Protein AF-F4PXT7-F1 (afdb_monomer)

Mean predicted aligned error: 14.9 Å

Solvent-accessible surface area (backbone atoms only — not comparable to full-atom values): 13952 Å² total; per-residue (Å²): 135,83,83,73,78,79,80,78,70,81,63,66,86,83,60,89,57,91,72,72,77,63,91,90,64,80,90,47,73,65,58,55,48,54,54,56,59,67,45,47,57,58,54,51,50,53,52,41,51,53,47,24,71,72,66,66,38,66,67,43,47,53,51,52,50,51,51,52,50,50,50,47,46,43,67,66,44,50,20,69,70,65,57,35,78,54,64,89,88,54,74,64,88,56,55,47,42,72,53,64,69,58,52,49,44,53,52,51,50,51,48,52,52,46,50,72,71,70,54,84,71,63,89,85,66,52,71,66,61,54,53,51,52,53,51,51,50,48,46,62,59,46,52,55,55,62,68,73,50,73,81,76,81,80,65,74,67,74,64,70,64,81,59,82,50,77,98,74,79,54,86,62,83,58,77,68,81,69,78,51,73,45,97,85,74,48,77,56,86,70,83,82,81,77,65,79,70,62,59,62,64,65,58,59,72,62,65,71,69,64,70,71,70,78,75,79,121

InterPro domains:
  IPR036938 Phosphatidic acid phosphatase type 2/haloperoxidase superfamily [SSF48317] (33-139)

Radius of gyration: 25.79 Å; Cα contacts (8 Å, |Δi|>4): 113; chains: 1; bounding box: 47×63×79 Å

Foldseek 3Di:
DDDDDPPPLPLPPPPPPQDDDPPPDDDDPLSVVLSVLLCVLVVVLVVLVVCCVVVVDPLSVVLNVVLVVQLCCFQVPVQVVVVADDDSPRSDPGHDPDDSSVSSLVSVLVSLVCCLPPPDDDPPDDVVVSVVVNVVSCCSSVVSVVSVDPVPPPPPPQVFPQDQDDDPRDRQGFRDWPFDQDPVRDTDTDGDRDDPVVVVVVVVVVVVPPVVVVPPD

Nearest PDB structures (foldseek):
  6bwd-assembly1_B  TM=2.761E-01  e=4.169E+00  Mus musculus
  6l88-assembly2_C  TM=2.382E-01  e=6.186E+00  Homo sapiens

pLDDT: mean 70.76, std 18.23, range [36.31, 97.06]

Structure (mmCIF, N/CA/C/O backbone):
data_AF-F4PXT7-F1
#
_entry.id   AF-F4PXT7-F1
#
loop_
_atom_site.group_PDB
_atom_site.id
_atom_site.type_symbol
_atom_site.label_atom_id
_atom_site.label_alt_id
_atom_site.label_comp_id
_atom_site.label_asym_id
_atom_site.label_entity_id
_atom_site.label_seq_id
_atom_site.pdbx_PDB_ins_code
_atom_site.Cartn_x
_atom_site.Cartn_y
_atom_site.Cartn_z
_atom_site.occupancy
_atom_site.B_iso_or_equiv
_atom_site.auth_seq_id
_atom_site.auth_comp_id
_atom_site.auth_asym_id
_atom_site.auth_atom_id
_atom_site.pdbx_PDB_model_num
ATOM 1 N N . MET A 1 1 ? 20.398 -25.778 -18.721 1.00 36.31 1 MET A N 1
ATOM 2 C CA . MET A 1 1 ? 20.785 -24.679 -17.808 1.00 36.31 1 MET A CA 1
ATOM 3 C C . MET A 1 1 ? 20.921 -23.424 -18.650 1.00 36.31 1 MET A C 1
ATOM 5 O O . MET A 1 1 ? 21.842 -23.348 -19.443 1.00 36.31 1 MET A O 1
ATOM 9 N N . THR A 1 2 ? 19.960 -22.506 -18.584 1.00 45.06 2 THR A N 1
ATOM 10 C CA . THR A 1 2 ? 19.978 -21.274 -19.386 1.00 45.06 2 THR A CA 1
ATOM 11 C C . THR A 1 2 ? 20.936 -20.271 -18.750 1.00 45.06 2 THR A C 1
ATOM 13 O O . THR A 1 2 ? 20.675 -19.802 -17.639 1.00 45.06 2 THR A O 1
ATOM 16 N N . GLU A 1 3 ? 22.038 -19.963 -19.433 1.00 50.31 3 GLU A N 1
ATOM 17 C CA . GLU A 1 3 ? 22.923 -18.851 -19.085 1.00 50.31 3 GLU A CA 1
ATOM 18 C C . GLU A 1 3 ? 22.114 -17.550 -19.109 1.00 50.31 3 GLU A C 1
ATOM 20 O O . GLU A 1 3 ? 21.661 -17.074 -20.149 1.00 50.31 3 GLU A O 1
ATOM 25 N N . GLY A 1 4 ? 21.848 -17.010 -17.920 1.00 47.28 4 GLY A N 1
ATOM 26 C CA . GLY A 1 4 ? 21.134 -15.754 -17.766 1.00 47.28 4 GLY A CA 1
ATOM 27 C C . GLY A 1 4 ? 22.003 -14.608 -18.263 1.00 47.28 4 GLY A C 1
ATOM 28 O O . GLY A 1 4 ? 23.058 -14.344 -17.690 1.00 47.28 4 GLY A O 1
ATOM 29 N N . VAL A 1 5 ? 21.539 -13.912 -19.302 1.00 49.03 5 VAL A N 1
ATOM 30 C CA . VAL A 1 5 ? 22.152 -12.673 -19.790 1.00 49.03 5 VAL A CA 1
ATOM 31 C C . VAL A 1 5 ? 22.346 -11.716 -18.601 1.00 49.03 5 VAL A C 1
ATOM 33 O O . VAL A 1 5 ? 21.363 -11.400 -17.914 1.00 49.03 5 VAL A O 1
ATOM 36 N N . PRO A 1 6 ? 23.583 -11.266 -18.309 1.00 46.78 6 PRO A N 1
ATOM 37 C CA . PRO A 1 6 ? 23.852 -10.413 -17.166 1.00 46.78 6 PRO A CA 1
ATOM 38 C C . PRO A 1 6 ? 23.144 -9.078 -17.370 1.00 46.78 6 PRO A C 1
ATOM 40 O O . PRO A 1 6 ? 23.373 -8.342 -18.327 1.00 46.78 6 PRO A O 1
ATOM 43 N N . TYR A 1 7 ? 22.241 -8.782 -16.450 1.00 47.84 7 TYR A N 1
ATOM 44 C CA . TYR A 1 7 ? 21.389 -7.610 -16.466 1.00 47.84 7 TYR A CA 1
ATOM 45 C C . TYR A 1 7 ? 22.216 -6.355 -16.114 1.00 47.84 7 TYR A C 1
ATOM 47 O O . TYR A 1 7 ? 22.207 -5.891 -14.980 1.00 47.84 7 TYR A O 1
ATOM 55 N N . GLN A 1 8 ? 22.989 -5.828 -17.069 1.00 44.28 8 GLN A N 1
ATOM 56 C CA . GLN A 1 8 ? 23.913 -4.694 -16.893 1.00 44.28 8 GLN A CA 1
ATOM 57 C C . GLN A 1 8 ? 23.268 -3.314 -17.133 1.00 44.28 8 GLN A C 1
ATOM 59 O O . GLN A 1 8 ? 23.899 -2.395 -17.644 1.00 44.28 8 GLN A O 1
ATOM 64 N N . GLY A 1 9 ? 22.017 -3.118 -16.715 1.00 54.47 9 GLY A N 1
ATOM 65 C CA . GLY A 1 9 ? 21.577 -1.768 -16.359 1.00 54.47 9 GLY A CA 1
ATOM 66 C C . GLY A 1 9 ? 22.131 -1.496 -14.970 1.00 54.47 9 GLY A C 1
ATOM 67 O O . GLY A 1 9 ? 21.639 -2.097 -14.019 1.00 54.47 9 GLY A O 1
ATOM 68 N N . ALA A 1 10 ? 23.204 -0.709 -14.858 1.00 55.16 10 ALA A N 1
ATOM 69 C CA . ALA A 1 10 ? 23.909 -0.444 -13.606 1.00 55.16 10 ALA A CA 1
ATOM 70 C C . ALA A 1 10 ? 22.950 0.129 -12.556 1.00 55.16 10 ALA A C 1
ATOM 72 O O . ALA A 1 10 ? 22.744 1.336 -12.454 1.00 55.16 10 ALA A O 1
ATOM 73 N N . CYS A 1 11 ? 22.344 -0.761 -11.777 1.00 59.19 11 CYS A N 1
ATOM 74 C CA . CYS A 1 11 ? 21.495 -0.383 -10.675 1.00 59.19 11 CYS A CA 1
ATOM 75 C C . CYS A 1 11 ? 22.406 0.255 -9.629 1.00 59.19 11 CYS A C 1
ATOM 77 O O . CYS A 1 11 ? 23.189 -0.430 -8.964 1.00 59.19 11 CYS A O 1
ATOM 79 N N . ARG A 1 12 ? 22.405 1.589 -9.581 1.00 58.47 12 ARG A N 1
ATOM 80 C CA . ARG A 1 12 ? 23.306 2.353 -8.725 1.00 58.47 12 ARG A CA 1
ATOM 81 C C . ARG A 1 12 ? 22.866 2.110 -7.285 1.00 58.47 12 ARG A C 1
ATOM 83 O O . ARG A 1 12 ? 21.859 2.642 -6.836 1.00 58.47 12 ARG A O 1
ATOM 90 N N . ARG A 1 13 ? 23.610 1.257 -6.579 1.00 58.69 13 ARG A N 1
ATOM 91 C CA . ARG A 1 13 ? 23.332 0.848 -5.191 1.00 58.69 13 ARG A CA 1
ATOM 92 C C . ARG A 1 13 ? 23.281 2.019 -4.201 1.00 58.69 13 ARG A C 1
ATOM 94 O O . ARG A 1 13 ? 22.763 1.831 -3.111 1.00 58.69 13 ARG A O 1
ATOM 101 N N . ASP A 1 14 ? 23.784 3.190 -4.594 1.00 55.22 14 ASP A N 1
ATOM 102 C CA . ASP A 1 14 ? 23.987 4.347 -3.713 1.00 55.22 14 ASP A CA 1
ATOM 103 C C . ASP A 1 14 ? 22.829 5.360 -3.716 1.00 55.22 14 ASP A C 1
ATOM 105 O O . ASP A 1 14 ? 22.901 6.383 -3.038 1.00 55.22 14 ASP A O 1
ATOM 109 N N . SER A 1 15 ? 21.758 5.128 -4.479 1.00 47.44 15 SER A N 1
ATOM 110 C CA . SER A 1 15 ? 20.551 5.956 -4.382 1.00 47.44 15 SER A CA 1
ATOM 111 C C . SER A 1 15 ? 19.604 5.392 -3.323 1.00 47.44 15 SER A C 1
ATOM 113 O O . SER A 1 15 ? 18.710 4.611 -3.636 1.00 47.44 15 SER A O 1
ATOM 115 N N . ASP A 1 16 ? 19.758 5.857 -2.079 1.00 47.69 16 ASP A N 1
ATOM 116 C CA . ASP A 1 16 ? 18.766 5.682 -0.996 1.00 47.69 16 ASP A CA 1
ATOM 117 C C . ASP A 1 16 ? 17.410 6.344 -1.323 1.00 47.69 16 ASP A C 1
ATOM 119 O O . ASP A 1 16 ? 16.410 6.159 -0.626 1.00 47.69 16 ASP A O 1
ATOM 123 N N . LEU A 1 17 ? 17.353 7.123 -2.407 1.00 53.62 17 LEU A N 1
ATOM 124 C CA . LEU A 1 17 ? 16.132 7.718 -2.917 1.00 53.62 17 LEU A CA 1
ATOM 125 C C . LEU A 1 17 ? 15.424 6.742 -3.868 1.00 53.62 17 LEU A C 1
ATOM 127 O O . LEU A 1 17 ? 15.872 6.498 -4.984 1.00 53.62 17 LEU A O 1
ATOM 131 N N . ILE A 1 18 ? 14.259 6.248 -3.442 1.00 63.75 18 ILE A N 1
ATOM 132 C CA . ILE A 1 18 ? 13.351 5.382 -4.225 1.00 63.75 18 ILE A CA 1
ATOM 133 C C . ILE A 1 18 ? 12.882 6.043 -5.540 1.00 63.75 18 ILE A C 1
ATOM 135 O O . ILE A 1 18 ? 12.380 5.367 -6.439 1.00 63.75 18 ILE A O 1
ATOM 139 N N . ILE A 1 19 ? 13.044 7.361 -5.669 1.00 67.50 19 ILE A N 1
ATOM 140 C CA . ILE A 1 19 ? 12.569 8.142 -6.808 1.00 67.50 19 ILE A CA 1
ATOM 141 C C . ILE A 1 19 ? 13.751 8.466 -7.707 1.00 67.50 19 ILE A C 1
ATOM 143 O O . ILE A 1 19 ? 14.588 9.304 -7.375 1.00 67.50 19 ILE A O 1
ATOM 147 N N . CYS A 1 20 ? 13.773 7.848 -8.879 1.00 72.25 20 CYS A N 1
ATOM 148 C CA . CYS A 1 20 ? 14.607 8.327 -9.962 1.00 72.25 20 CYS A CA 1
ATOM 149 C C . CYS A 1 20 ? 13.849 9.297 -10.833 1.00 72.25 20 CYS A C 1
ATOM 151 O O . CYS A 1 20 ? 12.757 9.003 -11.316 1.00 72.25 20 CYS A O 1
ATOM 153 N N . ILE A 1 21 ? 14.472 10.445 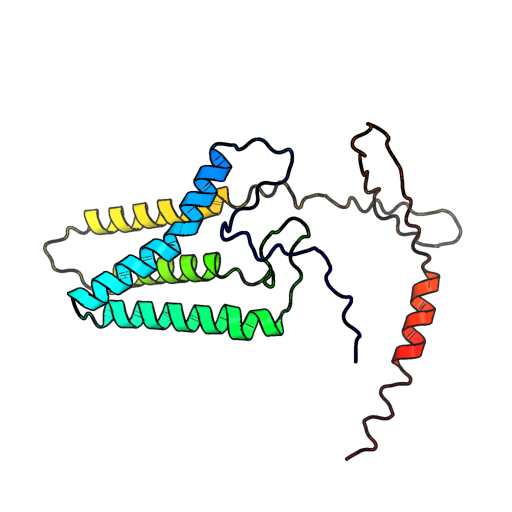-11.041 1.00 74.81 21 ILE A N 1
ATOM 154 C CA . ILE A 1 21 ? 14.017 11.441 -11.991 1.00 74.81 21 ILE A CA 1
ATOM 155 C C . ILE A 1 21 ? 14.816 11.173 -13.269 1.00 74.81 21 ILE A C 1
ATOM 157 O O . ILE A 1 21 ? 16.050 11.230 -13.209 1.00 74.81 21 ILE A O 1
ATOM 161 N N . PRO A 1 22 ? 14.168 10.826 -14.393 1.00 69.44 22 PRO A N 1
ATOM 162 C CA . PRO A 1 22 ? 14.881 10.630 -15.647 1.00 69.44 22 PRO A CA 1
ATOM 163 C C . PRO A 1 22 ? 15.622 11.920 -16.012 1.00 69.44 22 PRO A C 1
ATOM 165 O O . PRO A 1 22 ? 15.098 13.029 -15.856 1.00 69.44 22 PRO A O 1
ATOM 168 N N . GLN A 1 23 ? 16.874 11.778 -16.451 1.00 70.69 23 GLN A N 1
ATOM 169 C CA . GLN A 1 23 ? 17.688 12.923 -16.850 1.00 70.69 23 GLN A CA 1
ATOM 170 C C . GLN A 1 23 ? 16.991 13.651 -18.007 1.00 70.69 23 GLN A C 1
ATOM 172 O O . GLN A 1 23 ? 16.649 13.036 -19.010 1.00 70.69 23 GLN A O 1
ATOM 177 N N . GLY A 1 24 ? 16.735 14.951 -17.839 1.00 78.81 24 GLY A N 1
ATOM 178 C CA . GLY A 1 24 ? 16.078 15.786 -18.851 1.00 78.81 24 GLY A CA 1
ATOM 179 C C . GLY A 1 24 ? 14.579 16.040 -18.648 1.00 78.81 24 GLY A C 1
ATOM 180 O O . GLY A 1 24 ? 14.032 16.894 -19.342 1.00 78.81 24 GLY A O 1
ATOM 181 N N . GLN A 1 25 ? 13.905 15.399 -17.682 1.00 78.50 25 GLN A N 1
ATOM 182 C CA . GLN A 1 25 ? 12.530 15.780 -17.323 1.00 78.50 25 GLN A CA 1
ATOM 183 C C . GLN A 1 25 ? 12.493 16.860 -16.236 1.00 78.50 25 GLN A C 1
ATOM 185 O O . GLN A 1 25 ? 13.217 16.806 -15.241 1.00 78.50 25 GLN A O 1
ATOM 190 N N . SER A 1 26 ? 11.605 17.842 -16.407 1.00 88.44 26 SER A N 1
ATOM 191 C CA . SER A 1 26 ? 11.321 18.833 -15.372 1.00 88.44 26 SER A CA 1
ATOM 192 C C . SER A 1 26 ? 10.514 18.199 -14.236 1.00 88.44 26 SER A C 1
ATOM 194 O O . SER A 1 26 ? 9.581 17.423 -14.451 1.00 88.44 26 SER A O 1
ATOM 196 N N . VAL A 1 27 ? 10.876 18.531 -12.996 1.00 88.44 27 VAL A N 1
ATOM 197 C CA . VAL A 1 27 ? 10.159 18.049 -11.812 1.00 88.44 27 VAL A CA 1
ATOM 198 C C . VAL A 1 27 ? 8.800 18.733 -11.760 1.00 88.44 27 VAL A C 1
ATOM 200 O O . VAL A 1 27 ? 8.682 19.893 -11.369 1.00 88.44 27 VAL A O 1
ATOM 203 N N . THR A 1 28 ? 7.761 18.016 -12.177 1.00 90.44 28 THR A N 1
ATOM 204 C CA . THR A 1 28 ? 6.388 18.505 -12.066 1.00 90.44 28 THR A CA 1
ATOM 205 C C . THR A 1 28 ? 5.870 18.311 -10.643 1.00 90.44 28 THR A C 1
ATOM 207 O O . THR A 1 28 ? 6.235 17.368 -9.937 1.00 90.44 28 THR A O 1
ATOM 210 N N . PHE A 1 29 ? 4.968 19.196 -10.217 1.00 89.62 29 PHE A N 1
ATOM 211 C CA . PHE A 1 29 ? 4.301 19.096 -8.916 1.00 89.62 29 PHE A CA 1
ATOM 212 C C . PHE A 1 29 ? 3.607 17.734 -8.718 1.00 89.62 29 PHE A C 1
ATOM 214 O O . PHE A 1 29 ? 3.630 17.173 -7.624 1.00 89.62 29 PHE A O 1
ATOM 221 N N . THR A 1 30 ? 3.063 17.154 -9.792 1.00 82.12 30 THR A N 1
ATOM 222 C CA . THR A 1 30 ? 2.424 15.832 -9.784 1.00 82.12 30 THR A CA 1
ATOM 223 C C . THR A 1 30 ? 3.387 14.721 -9.370 1.00 82.12 30 THR A C 1
ATOM 225 O O . THR A 1 30 ? 3.018 13.884 -8.550 1.00 82.12 30 THR A O 1
ATOM 228 N N . VAL A 1 31 ? 4.628 14.722 -9.871 1.00 82.00 31 VAL A N 1
ATOM 229 C CA . VAL A 1 31 ? 5.641 13.713 -9.504 1.00 82.00 31 VAL A CA 1
ATOM 230 C C . VAL A 1 31 ? 5.971 13.794 -8.014 1.00 82.00 31 VAL A C 1
ATOM 232 O O . VAL A 1 31 ? 6.046 12.766 -7.344 1.00 82.00 31 VAL A O 1
ATOM 235 N N . VAL A 1 32 ? 6.089 15.010 -7.470 1.00 86.62 32 VAL A N 1
ATOM 236 C CA . VAL A 1 32 ? 6.317 15.229 -6.032 1.00 86.62 32 VAL A CA 1
ATOM 237 C C . VAL A 1 32 ? 5.140 14.715 -5.203 1.00 86.62 32 VAL A C 1
ATOM 239 O O . VAL A 1 32 ? 5.347 14.062 -4.181 1.00 86.62 32 VAL A O 1
ATOM 242 N N . LEU A 1 33 ? 3.903 14.949 -5.646 1.00 87.06 33 LEU A N 1
ATOM 243 C CA . LEU A 1 33 ? 2.732 14.390 -4.975 1.00 87.06 33 LEU A CA 1
ATOM 244 C C . LEU A 1 33 ? 2.747 12.858 -4.999 1.00 87.06 33 LEU A C 1
ATOM 246 O O . LEU A 1 33 ? 2.619 12.251 -3.940 1.00 87.06 33 LEU A O 1
ATOM 250 N N . MET A 1 34 ? 2.959 12.226 -6.157 1.00 80.75 34 MET A N 1
ATOM 251 C CA . MET A 1 34 ? 3.020 10.758 -6.263 1.00 80.75 34 MET A CA 1
ATOM 252 C C . MET A 1 34 ? 4.110 10.166 -5.364 1.00 80.75 34 MET A C 1
ATOM 254 O O . MET A 1 34 ? 3.883 9.168 -4.679 1.00 80.75 34 MET A O 1
ATOM 258 N N . ALA A 1 35 ? 5.265 10.829 -5.306 1.00 84.06 35 ALA A N 1
ATOM 259 C CA . ALA A 1 35 ? 6.345 10.492 -4.394 1.00 84.06 35 ALA A CA 1
ATOM 260 C C . ALA A 1 35 ? 5.885 10.514 -2.929 1.00 84.06 35 ALA A C 1
ATOM 262 O O . ALA A 1 35 ? 6.057 9.519 -2.231 1.00 84.06 35 ALA A O 1
ATOM 263 N N . ILE A 1 36 ? 5.244 11.591 -2.466 1.00 87.19 36 ILE A N 1
ATOM 264 C CA . ILE A 1 36 ? 4.723 11.691 -1.091 1.00 87.19 36 ILE A CA 1
ATOM 265 C C . ILE A 1 36 ? 3.679 10.598 -0.814 1.00 87.19 36 ILE A C 1
ATOM 267 O O . ILE A 1 36 ? 3.743 9.937 0.223 1.00 87.19 36 ILE A O 1
ATOM 271 N N . TYR A 1 37 ? 2.755 10.360 -1.748 1.00 84.38 37 TYR A N 1
ATOM 272 C CA . TYR A 1 37 ? 1.724 9.326 -1.612 1.00 84.38 37 TYR A CA 1
ATOM 273 C C . TYR A 1 37 ? 2.321 7.919 -1.483 1.00 84.38 37 TYR A C 1
ATOM 275 O O . TYR A 1 37 ? 1.798 7.102 -0.723 1.00 84.38 37 TYR A O 1
ATOM 283 N N . SER A 1 38 ? 3.449 7.644 -2.145 1.00 82.50 38 SER A N 1
ATOM 284 C CA . SER A 1 38 ? 4.127 6.346 -2.044 1.00 82.50 38 SER A CA 1
ATOM 285 C C . SER A 1 38 ? 4.640 6.025 -0.632 1.00 82.50 38 SER A C 1
ATOM 287 O O . SER A 1 38 ? 4.747 4.852 -0.280 1.00 82.50 38 SER A O 1
ATOM 289 N N . TYR A 1 39 ? 4.869 7.038 0.215 1.00 87.88 39 TYR A N 1
ATOM 290 C CA . TYR A 1 39 ? 5.305 6.851 1.604 1.00 87.88 39 TYR A CA 1
ATOM 291 C C . TYR A 1 39 ? 4.163 6.560 2.587 1.00 87.88 39 TYR A C 1
ATOM 293 O O . TYR A 1 39 ? 4.430 6.149 3.718 1.00 87.88 39 TYR A O 1
ATOM 301 N N . ILE A 1 40 ? 2.896 6.731 2.193 1.00 87.44 40 ILE A N 1
ATOM 302 C CA . ILE A 1 40 ? 1.745 6.538 3.093 1.00 87.44 40 ILE A CA 1
ATOM 303 C C . ILE A 1 40 ? 1.723 5.139 3.736 1.00 87.44 40 ILE A C 1
ATOM 305 O O . ILE A 1 40 ? 1.567 5.073 4.957 1.00 87.44 40 ILE A O 1
ATOM 309 N N . PRO A 1 41 ? 1.924 4.022 3.006 1.00 86.81 41 PRO A N 1
ATOM 310 C CA . PRO A 1 41 ? 1.933 2.691 3.618 1.00 86.81 41 PRO A CA 1
ATOM 311 C C . PRO A 1 41 ? 3.032 2.525 4.675 1.00 86.81 41 PRO A C 1
ATOM 313 O O . PRO A 1 41 ? 2.807 1.884 5.700 1.00 86.81 41 PRO A O 1
ATOM 316 N N . ILE A 1 42 ? 4.200 3.140 4.458 1.00 88.19 42 ILE A N 1
ATOM 317 C CA . ILE A 1 42 ? 5.332 3.102 5.394 1.00 88.19 42 ILE A CA 1
ATOM 318 C C . ILE A 1 42 ? 4.999 3.909 6.652 1.00 88.19 42 ILE A C 1
ATOM 320 O O . ILE A 1 42 ? 5.183 3.425 7.767 1.00 88.19 42 ILE A O 1
ATOM 324 N N . LEU A 1 43 ? 4.448 5.116 6.491 1.00 90.69 43 LEU A N 1
ATOM 325 C CA . LEU A 1 43 ? 4.006 5.941 7.617 1.00 90.69 43 LEU A CA 1
ATOM 326 C C . LEU A 1 43 ? 2.923 5.234 8.440 1.00 90.69 43 LEU A C 1
ATOM 328 O O . LEU A 1 43 ? 3.005 5.209 9.668 1.00 90.69 43 LEU A O 1
ATOM 332 N N . LEU A 1 44 ? 1.944 4.607 7.782 1.00 90.06 44 LEU A N 1
ATOM 333 C CA . LEU A 1 44 ? 0.907 3.822 8.454 1.00 90.06 44 LEU A CA 1
ATOM 334 C C . LEU A 1 44 ? 1.497 2.633 9.214 1.00 90.06 44 LEU A C 1
ATOM 336 O O . LEU A 1 44 ? 1.089 2.383 10.347 1.00 90.06 44 LEU A O 1
ATOM 340 N N . PHE A 1 45 ? 2.490 1.945 8.648 1.00 90.56 45 PHE A N 1
ATOM 341 C CA . PHE A 1 45 ? 3.201 0.874 9.345 1.00 90.56 45 PHE A CA 1
ATOM 342 C C . PHE A 1 45 ? 3.865 1.380 10.636 1.00 90.56 45 PHE A C 1
ATOM 344 O O . PHE A 1 45 ? 3.675 0.787 11.697 1.00 90.56 45 PHE A O 1
ATOM 351 N N . VAL A 1 46 ? 4.569 2.517 10.587 1.00 94.19 46 VAL A N 1
ATOM 352 C CA . VAL A 1 46 ? 5.199 3.130 11.773 1.00 94.19 46 VAL A CA 1
ATOM 353 C C . VAL A 1 46 ? 4.156 3.514 12.826 1.00 94.19 46 VAL A C 1
ATOM 355 O O . VAL A 1 46 ? 4.331 3.214 14.008 1.00 94.19 46 VAL A O 1
ATOM 358 N N . VAL A 1 47 ? 3.041 4.122 12.413 1.00 93.31 47 VAL A N 1
ATOM 359 C CA . VAL A 1 47 ? 1.938 4.480 13.319 1.00 93.31 47 VAL A CA 1
ATOM 360 C C . VAL A 1 47 ? 1.331 3.237 13.973 1.00 93.31 47 VAL A C 1
ATOM 362 O O . VAL A 1 47 ? 1.089 3.251 15.180 1.00 93.31 47 VAL A O 1
ATOM 365 N N . LEU A 1 48 ? 1.132 2.147 13.223 1.00 92.25 48 LEU A N 1
ATOM 366 C CA . LEU A 1 48 ? 0.637 0.876 13.760 1.00 92.25 48 LEU A CA 1
ATOM 367 C C . LEU A 1 48 ? 1.605 0.271 14.783 1.00 92.25 48 LEU A C 1
ATOM 369 O O . LEU A 1 48 ? 1.154 -0.206 15.824 1.00 92.25 48 LEU A O 1
ATOM 373 N N . VAL A 1 49 ? 2.919 0.327 14.538 1.00 95.12 49 VAL A N 1
ATOM 374 C CA . VAL A 1 49 ? 3.936 -0.131 15.501 1.00 95.12 49 VAL A CA 1
ATOM 375 C C . VAL A 1 49 ? 3.884 0.697 16.782 1.00 95.12 49 VAL A C 1
ATOM 377 O O . VAL A 1 49 ? 3.810 0.129 17.870 1.00 95.12 49 VAL A O 1
ATOM 380 N N . ILE A 1 50 ? 3.861 2.029 16.679 1.00 96.38 50 ILE A N 1
ATOM 381 C CA . ILE A 1 50 ? 3.758 2.916 17.850 1.00 96.38 50 ILE A CA 1
ATOM 382 C C . ILE A 1 50 ? 2.459 2.640 18.616 1.00 96.38 50 ILE A C 1
ATOM 384 O O . ILE A 1 50 ? 2.467 2.530 19.844 1.00 96.38 50 ILE A O 1
ATOM 388 N N . TRP A 1 51 ? 1.342 2.476 17.904 1.00 93.19 51 TRP A N 1
ATOM 389 C CA . TRP A 1 51 ? 0.048 2.172 18.508 1.00 93.19 51 TRP A CA 1
ATOM 390 C C . TRP A 1 51 ? 0.051 0.819 19.224 1.00 93.19 51 TRP A C 1
ATOM 392 O O . TRP A 1 51 ? -0.441 0.722 20.353 1.00 93.19 51 TRP A O 1
ATOM 402 N N . TYR A 1 52 ? 0.654 -0.203 18.617 1.00 94.44 52 TYR A N 1
ATOM 403 C CA . TYR A 1 52 ? 0.851 -1.507 19.237 1.00 94.44 52 TYR A CA 1
ATOM 404 C C . TYR A 1 52 ? 1.709 -1.403 20.503 1.00 94.44 52 TYR A C 1
ATOM 406 O O . TYR A 1 52 ? 1.310 -1.917 21.544 1.00 94.44 52 TYR A O 1
ATOM 414 N N . LEU A 1 53 ? 2.835 -0.689 20.462 1.00 96.38 53 LEU A N 1
ATOM 415 C CA . LEU A 1 53 ? 3.712 -0.532 21.625 1.00 96.38 53 LEU A CA 1
ATOM 416 C C . LEU A 1 53 ? 3.030 0.222 22.775 1.00 96.38 53 LEU A C 1
ATOM 418 O O . LEU A 1 53 ? 3.209 -0.147 23.937 1.00 96.38 53 LEU A O 1
ATOM 422 N N . TRP A 1 54 ? 2.215 1.235 22.468 1.00 97.06 54 TRP A N 1
ATOM 423 C CA . TRP A 1 54 ? 1.529 2.034 23.484 1.00 97.06 54 TRP A CA 1
ATOM 424 C C . TRP A 1 54 ? 0.322 1.303 24.085 1.00 97.06 54 TRP A C 1
ATOM 426 O O . TRP A 1 54 ? 0.178 1.221 25.303 1.00 97.06 54 TRP A O 1
ATOM 436 N N . ARG A 1 55 ? -0.575 0.770 23.249 1.00 93.00 55 ARG A N 1
ATOM 437 C CA . ARG A 1 55 ? -1.845 0.180 23.710 1.00 93.00 55 ARG A CA 1
ATOM 438 C C . ARG A 1 55 ? -1.786 -1.328 23.921 1.00 93.00 55 ARG A C 1
ATOM 440 O O . ARG A 1 55 ? -2.711 -1.863 24.521 1.00 93.00 55 ARG A O 1
ATOM 447 N N . ARG A 1 56 ? -0.749 -2.009 23.416 1.00 94.31 56 ARG A N 1
ATOM 448 C CA . ARG A 1 56 ? -0.626 -3.480 23.382 1.00 94.31 56 ARG A CA 1
ATOM 449 C C . ARG A 1 56 ? -1.888 -4.163 22.845 1.00 94.31 56 ARG A C 1
ATOM 451 O O . ARG A 1 56 ? -2.309 -5.205 23.336 1.00 94.31 56 ARG A O 1
ATOM 458 N N . SER A 1 57 ? -2.517 -3.542 21.846 1.00 90.06 57 SER A N 1
ATOM 459 C CA . SER A 1 57 ? -3.755 -4.043 21.252 1.00 90.06 57 SER A CA 1
ATOM 460 C C . SER A 1 57 ? -3.476 -5.263 20.376 1.00 90.06 57 SER A C 1
ATOM 462 O O . SER A 1 57 ? -2.630 -5.202 19.482 1.00 90.06 57 SER A O 1
ATOM 464 N N . ILE A 1 58 ? -4.232 -6.345 20.588 1.00 90.69 58 ILE A N 1
ATOM 465 C CA . ILE A 1 58 ? -4.184 -7.550 19.743 1.00 90.69 58 ILE A CA 1
ATOM 466 C C . ILE A 1 58 ? -4.551 -7.199 18.297 1.00 90.69 58 ILE A C 1
ATOM 468 O O . ILE A 1 58 ? -3.947 -7.730 17.371 1.00 90.69 58 ILE A O 1
ATOM 472 N N . ILE A 1 59 ? -5.466 -6.246 18.093 1.00 89.56 59 ILE A N 1
ATOM 473 C CA . ILE A 1 59 ? -5.880 -5.803 16.756 1.00 89.56 59 ILE A CA 1
ATOM 474 C C . ILE A 1 59 ? -4.667 -5.256 15.996 1.00 89.56 59 ILE A C 1
ATOM 476 O O . ILE A 1 59 ? -4.317 -5.779 14.942 1.00 89.56 59 ILE A O 1
ATOM 480 N N . ALA A 1 60 ? -3.948 -4.288 16.573 1.00 89.81 60 ALA A N 1
ATOM 481 C CA . ALA A 1 60 ? -2.748 -3.726 15.950 1.00 89.81 60 ALA A CA 1
ATOM 482 C C . ALA A 1 60 ? -1.677 -4.802 15.679 1.00 89.81 60 ALA A C 1
ATOM 484 O O . ALA A 1 60 ? -1.052 -4.795 14.619 1.00 89.81 60 ALA A O 1
ATOM 485 N N . ALA A 1 61 ? -1.518 -5.767 16.593 1.00 93.19 61 ALA A N 1
ATOM 486 C CA . ALA A 1 61 ? -0.598 -6.890 16.420 1.00 93.19 61 ALA A CA 1
ATOM 487 C C . ALA A 1 61 ? -0.966 -7.770 15.214 1.00 93.19 61 ALA A C 1
ATOM 489 O O . ALA A 1 61 ? -0.093 -8.120 14.423 1.00 93.19 61 ALA A O 1
ATOM 490 N N . THR A 1 62 ? -2.252 -8.100 15.043 1.00 92.88 62 THR A N 1
ATOM 491 C CA . THR A 1 62 ? -2.723 -8.925 13.916 1.00 92.88 62 THR A CA 1
ATOM 492 C C . THR A 1 62 ? -2.517 -8.238 12.569 1.00 92.88 62 THR A C 1
ATOM 494 O O . THR A 1 62 ? -2.077 -8.883 11.619 1.00 92.88 62 THR A O 1
ATOM 497 N N . VAL A 1 63 ? -2.736 -6.921 12.495 1.00 93.19 63 VAL A N 1
ATOM 498 C CA . VAL A 1 63 ? -2.488 -6.138 11.274 1.00 93.19 63 VAL A CA 1
ATOM 499 C C . VAL A 1 63 ? -1.009 -6.123 10.934 1.00 93.19 63 VAL A C 1
ATOM 501 O O . VAL A 1 63 ? -0.636 -6.445 9.808 1.00 93.19 63 VAL A O 1
ATOM 504 N N . LEU A 1 64 ? -0.157 -5.809 11.912 1.00 94.88 64 LEU A N 1
ATOM 505 C CA . LEU A 1 64 ? 1.293 -5.814 11.726 1.00 94.88 64 LEU A CA 1
ATOM 506 C C . LEU A 1 64 ? 1.792 -7.186 11.271 1.00 94.88 64 LEU A C 1
ATOM 508 O O . LEU A 1 64 ? 2.552 -7.265 10.310 1.00 94.88 64 LEU A O 1
ATOM 512 N N . ALA A 1 65 ? 1.319 -8.262 11.904 1.00 95.62 65 ALA A N 1
ATOM 513 C CA . ALA A 1 65 ? 1.661 -9.623 11.511 1.00 95.62 65 ALA A CA 1
ATOM 514 C C . ALA A 1 65 ? 1.229 -9.920 10.067 1.00 95.62 65 ALA A C 1
ATOM 516 O O . ALA A 1 65 ? 2.030 -10.429 9.287 1.00 95.62 65 ALA A O 1
ATOM 517 N N . SER A 1 66 ? 0.004 -9.548 9.680 1.00 94.69 66 SER A N 1
ATOM 518 C CA . SER A 1 66 ? -0.490 -9.755 8.314 1.00 94.69 66 SER A CA 1
ATOM 519 C C . SER A 1 66 ? 0.319 -8.985 7.262 1.00 94.69 66 SER A C 1
ATOM 521 O O . SER A 1 66 ? 0.635 -9.547 6.216 1.00 94.69 66 SER A O 1
ATOM 523 N N . LEU A 1 67 ? 0.740 -7.748 7.557 1.00 94.88 67 LEU A N 1
ATOM 524 C CA . LEU A 1 67 ? 1.594 -6.946 6.675 1.00 94.88 67 LEU A CA 1
ATOM 525 C C . LEU A 1 67 ? 2.991 -7.552 6.527 1.00 94.88 67 LEU A C 1
ATOM 527 O O . LEU A 1 67 ? 3.500 -7.642 5.413 1.00 94.88 67 LEU A O 1
ATOM 531 N N . ILE A 1 68 ? 3.599 -7.995 7.631 1.00 95.38 68 ILE A N 1
ATOM 532 C CA . ILE A 1 68 ? 4.918 -8.641 7.613 1.00 95.38 68 ILE A CA 1
ATOM 533 C C . ILE A 1 68 ? 4.863 -9.934 6.796 1.00 95.38 68 ILE A C 1
ATOM 535 O O . ILE A 1 68 ? 5.710 -10.147 5.932 1.00 95.38 68 ILE A O 1
ATOM 539 N N . ILE A 1 69 ? 3.849 -10.775 7.022 1.00 96.38 69 ILE A N 1
ATOM 540 C CA . ILE A 1 69 ? 3.660 -12.020 6.269 1.00 96.38 69 ILE A CA 1
ATOM 541 C C . ILE A 1 69 ? 3.453 -11.718 4.782 1.00 96.38 69 ILE A C 1
ATOM 543 O O . ILE A 1 69 ? 4.105 -12.340 3.948 1.00 96.38 69 ILE A O 1
ATOM 547 N N . ALA A 1 70 ? 2.603 -10.745 4.440 1.00 95.06 70 ALA A N 1
ATOM 548 C CA . ALA A 1 70 ? 2.372 -10.343 3.055 1.00 95.06 70 ALA A CA 1
ATOM 549 C C . ALA A 1 70 ? 3.656 -9.838 2.379 1.00 95.06 70 ALA A C 1
ATOM 551 O O . ALA A 1 70 ? 3.923 -10.196 1.233 1.00 95.06 70 ALA A O 1
ATOM 552 N N . LEU A 1 71 ? 4.481 -9.060 3.087 1.00 93.44 71 LEU A N 1
ATOM 553 C CA . LEU A 1 71 ? 5.753 -8.558 2.571 1.00 93.44 71 LEU A CA 1
ATOM 554 C C . LEU A 1 71 ? 6.759 -9.691 2.335 1.00 93.44 71 LEU A C 1
ATOM 556 O O . LEU A 1 71 ? 7.353 -9.758 1.261 1.00 93.44 71 LEU A O 1
ATOM 560 N N . ILE A 1 72 ? 6.917 -10.602 3.303 1.00 95.44 72 ILE A N 1
ATOM 561 C CA . ILE A 1 72 ? 7.796 -11.775 3.179 1.00 95.44 72 ILE A CA 1
ATOM 562 C C . ILE A 1 72 ? 7.330 -12.664 2.026 1.00 95.44 72 ILE A C 1
ATOM 564 O O . ILE A 1 72 ? 8.143 -13.106 1.219 1.00 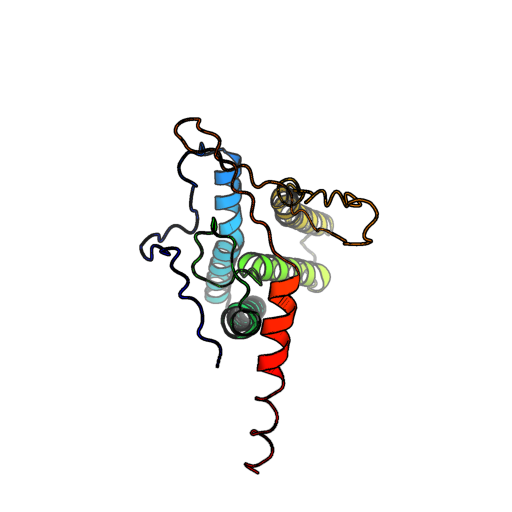95.44 72 ILE A O 1
ATOM 568 N N . PHE A 1 73 ? 6.026 -12.904 1.919 1.00 95.69 73 PHE A N 1
ATOM 569 C CA . PHE A 1 73 ? 5.464 -13.719 0.851 1.00 95.69 73 PHE A CA 1
ATOM 570 C C . PHE A 1 73 ? 5.681 -13.065 -0.520 1.00 95.69 73 PHE A C 1
ATOM 572 O O . PHE A 1 73 ? 6.135 -13.719 -1.457 1.00 95.69 73 PHE A O 1
ATOM 579 N N . ASN A 1 74 ? 5.440 -11.758 -0.635 1.00 94.31 74 ASN A N 1
ATOM 580 C CA . ASN A 1 74 ? 5.609 -11.024 -1.885 1.00 94.31 74 ASN A CA 1
ATOM 581 C C . ASN A 1 74 ? 7.073 -10.942 -2.333 1.00 94.31 74 ASN A C 1
ATOM 583 O O . ASN A 1 74 ? 7.408 -11.366 -3.437 1.00 94.31 74 ASN A O 1
ATOM 587 N N . GLU A 1 75 ? 7.942 -10.396 -1.481 1.00 91.94 75 GLU A N 1
ATOM 588 C CA . GLU A 1 75 ? 9.348 -10.145 -1.811 1.00 91.94 75 GLU A CA 1
ATOM 589 C C . GLU A 1 75 ? 10.186 -11.426 -1.774 1.00 91.94 75 GLU A C 1
ATOM 591 O O . GLU A 1 75 ? 11.066 -11.615 -2.610 1.00 91.94 75 GLU A O 1
ATOM 596 N N . GLY A 1 76 ? 9.908 -12.316 -0.821 1.00 91.69 76 GLY A N 1
ATOM 597 C CA . GLY A 1 76 ? 10.691 -13.527 -0.594 1.00 91.69 76 GLY A CA 1
ATOM 598 C C . GLY A 1 76 ? 10.266 -14.716 -1.449 1.00 91.69 76 GLY A C 1
ATOM 599 O O . GLY A 1 76 ? 11.119 -15.519 -1.817 1.00 91.69 76 GLY A O 1
ATOM 600 N N . ILE A 1 77 ? 8.980 -14.847 -1.788 1.00 94.94 77 ILE A N 1
ATOM 601 C CA . ILE A 1 77 ? 8.470 -16.032 -2.495 1.00 94.94 77 ILE A CA 1
ATOM 602 C C . ILE A 1 77 ? 8.007 -15.657 -3.900 1.00 94.94 77 ILE A C 1
ATOM 604 O O . ILE A 1 77 ? 8.623 -16.089 -4.873 1.00 94.94 77 ILE A O 1
ATOM 608 N N . ILE A 1 78 ? 6.970 -14.823 -4.036 1.00 94.50 78 ILE A N 1
ATOM 609 C CA . ILE A 1 78 ? 6.339 -14.581 -5.344 1.00 94.50 78 ILE A CA 1
ATOM 610 C C . ILE A 1 78 ? 7.328 -13.959 -6.332 1.00 94.50 78 ILE A C 1
ATOM 612 O O . ILE A 1 78 ? 7.463 -14.451 -7.452 1.00 94.50 78 ILE A O 1
ATOM 616 N N . LYS A 1 79 ? 8.057 -12.910 -5.934 1.00 90.94 79 LYS A N 1
ATOM 617 C CA . LYS A 1 79 ? 9.029 -12.259 -6.825 1.00 90.94 79 LYS A CA 1
ATOM 618 C C . LYS A 1 79 ? 10.127 -13.207 -7.304 1.00 90.94 79 LYS A C 1
ATOM 620 O O . LYS A 1 79 ? 10.552 -13.108 -8.452 1.00 90.94 79 LYS A O 1
ATOM 625 N N . ASN A 1 80 ? 10.545 -14.144 -6.456 1.00 90.62 80 ASN A N 1
ATOM 626 C CA . ASN A 1 80 ? 11.549 -15.148 -6.804 1.00 90.62 80 ASN A CA 1
ATOM 627 C C . ASN A 1 80 ? 11.008 -16.248 -7.726 1.00 90.62 80 ASN A C 1
ATOM 629 O O . ASN A 1 80 ? 11.800 -16.880 -8.421 1.00 90.62 80 ASN A O 1
ATOM 633 N N . ILE A 1 81 ? 9.689 -16.456 -7.763 1.00 93.88 81 ILE A N 1
ATOM 634 C CA . ILE A 1 81 ? 9.033 -17.384 -8.692 1.00 93.88 81 ILE A CA 1
ATOM 635 C C . ILE A 1 81 ? 8.803 -16.708 -10.048 1.00 93.88 81 ILE A C 1
ATOM 637 O O . ILE A 1 81 ? 9.206 -17.245 -11.074 1.00 93.88 81 ILE A O 1
ATOM 641 N N . VAL A 1 82 ? 8.184 -15.523 -10.060 1.00 94.06 82 VAL A N 1
ATOM 642 C CA . VAL A 1 82 ? 7.764 -14.844 -11.300 1.00 94.06 82 VAL A CA 1
ATOM 643 C C . VAL A 1 82 ? 8.957 -14.244 -12.048 1.00 94.06 82 VAL A C 1
ATOM 645 O O . VAL A 1 82 ? 8.970 -14.231 -13.276 1.00 94.06 82 VAL A O 1
ATOM 648 N N . LYS A 1 83 ? 9.957 -13.726 -11.319 1.00 90.94 83 LYS A N 1
ATOM 649 C CA . LYS A 1 83 ? 11.183 -13.109 -11.861 1.00 90.94 83 LYS A CA 1
ATOM 650 C C . LYS A 1 83 ? 10.943 -12.111 -13.001 1.00 90.94 83 LYS A C 1
ATOM 652 O O . LYS A 1 83 ? 11.779 -11.955 -13.893 1.00 90.94 83 LYS A O 1
ATOM 657 N N . GLN A 1 84 ? 9.812 -11.404 -12.976 1.00 89.06 84 GLN A N 1
ATOM 658 C CA . GLN A 1 84 ? 9.463 -10.505 -14.065 1.00 89.06 84 GLN A CA 1
ATOM 659 C C . GLN A 1 84 ? 10.404 -9.305 -14.120 1.00 89.06 84 GLN A C 1
ATOM 661 O O . GLN A 1 84 ? 10.590 -8.565 -13.144 1.00 89.06 84 GLN A O 1
ATOM 666 N N . LYS A 1 85 ? 10.948 -9.111 -15.318 1.00 85.50 85 LYS A N 1
ATOM 667 C CA . LYS A 1 85 ? 11.817 -8.011 -15.700 1.00 85.50 85 LYS A CA 1
ATOM 668 C C . LYS A 1 85 ? 11.123 -6.655 -15.490 1.00 85.50 85 LYS A C 1
ATOM 670 O O . LYS A 1 85 ? 9.985 -6.476 -15.919 1.00 85.50 85 LYS A O 1
ATOM 675 N N . ARG A 1 86 ? 11.793 -5.702 -14.830 1.00 84.06 86 ARG A N 1
ATOM 676 C CA . ARG A 1 86 ? 11.325 -4.304 -14.761 1.00 84.06 86 ARG A CA 1
ATOM 677 C C . ARG A 1 86 ? 11.621 -3.568 -16.072 1.00 84.06 86 ARG A C 1
ATOM 679 O O . ARG A 1 86 ? 12.615 -3.900 -16.720 1.00 84.06 86 ARG A O 1
ATOM 686 N N . PRO A 1 87 ? 10.811 -2.559 -16.442 1.00 82.12 87 PRO A N 1
ATOM 687 C CA . PRO A 1 87 ? 11.151 -1.668 -17.546 1.00 82.12 87 PRO A CA 1
ATOM 688 C C . PRO A 1 87 ? 12.498 -0.985 -17.277 1.00 82.12 87 PRO A C 1
ATOM 690 O O . PRO A 1 87 ? 12.847 -0.733 -16.121 1.00 82.12 87 PRO A O 1
ATOM 693 N N . ILE A 1 88 ? 13.250 -0.713 -18.347 1.00 76.25 88 ILE A N 1
ATOM 694 C CA . ILE A 1 88 ? 14.644 -0.227 -18.303 1.00 76.25 88 ILE A CA 1
ATOM 695 C C . ILE A 1 88 ? 14.759 1.109 -17.553 1.00 76.25 88 ILE A C 1
ATOM 697 O O . ILE A 1 88 ? 15.772 1.381 -16.920 1.00 76.25 88 ILE A O 1
ATOM 701 N N . GLU A 1 89 ? 13.691 1.901 -17.553 1.00 74.44 89 GLU A N 1
ATOM 702 C CA . GLU A 1 89 ? 13.620 3.202 -16.886 1.00 74.44 89 GLU A CA 1
ATOM 703 C C . GLU A 1 89 ? 13.340 3.111 -15.374 1.00 74.44 89 GLU A C 1
ATOM 705 O O . GLU A 1 89 ? 13.360 4.118 -14.667 1.00 74.44 89 GLU A O 1
ATOM 710 N N . SER A 1 90 ? 13.066 1.915 -14.836 1.00 74.12 90 SER A N 1
ATOM 711 C CA . SER A 1 90 ? 12.822 1.750 -13.404 1.00 74.12 90 SER A CA 1
ATOM 712 C C . SER A 1 90 ? 14.132 1.687 -12.625 1.00 74.12 90 SER A C 1
ATOM 714 O O . SER A 1 90 ? 14.961 0.813 -12.850 1.00 74.12 90 SER A O 1
ATOM 716 N N . CYS A 1 91 ? 14.267 2.538 -11.612 1.00 74.44 91 CYS A N 1
ATOM 717 C CA . CYS A 1 91 ? 15.424 2.512 -10.716 1.00 74.44 91 CYS A CA 1
ATOM 718 C C . CYS A 1 91 ? 15.395 1.461 -9.613 1.00 74.44 91 CYS A C 1
ATOM 720 O O . CYS A 1 91 ? 16.337 1.347 -8.830 1.00 74.44 91 CYS A O 1
ATOM 722 N N . ALA A 1 92 ? 14.315 0.695 -9.508 1.00 76.69 92 ALA A N 1
ATOM 723 C CA . ALA A 1 92 ? 14.249 -0.362 -8.519 1.00 76.69 92 ALA A CA 1
ATOM 724 C C . ALA A 1 92 ? 15.055 -1.578 -8.996 1.00 76.69 92 ALA A C 1
ATOM 726 O O . ALA A 1 92 ? 14.746 -2.167 -10.026 1.00 76.69 92 ALA A O 1
ATOM 727 N N . CYS A 1 93 ? 16.017 -2.025 -8.188 1.00 78.62 93 CYS A N 1
ATOM 728 C CA . CYS A 1 93 ? 16.848 -3.199 -8.493 1.00 78.62 93 CYS A CA 1
ATOM 729 C C . CYS A 1 93 ? 16.152 -4.552 -8.258 1.00 78.62 93 CYS A C 1
ATOM 731 O O . CYS A 1 93 ? 16.784 -5.598 -8.368 1.00 78.62 93 CYS A O 1
ATOM 733 N N . SER A 1 94 ? 14.870 -4.548 -7.882 1.00 83.38 94 SER A N 1
ATOM 734 C CA . SER A 1 94 ? 14.091 -5.765 -7.613 1.00 83.38 94 SER A CA 1
ATOM 735 C C . SER A 1 94 ? 13.228 -6.159 -8.810 1.00 83.38 94 SER A C 1
ATOM 737 O O . SER A 1 94 ? 12.988 -5.354 -9.707 1.00 83.38 94 SER A O 1
ATOM 739 N N . TYR A 1 95 ? 12.677 -7.373 -8.801 1.00 87.25 95 TYR A N 1
ATOM 740 C CA . TYR A 1 95 ? 11.685 -7.784 -9.797 1.00 87.25 95 TYR A CA 1
ATOM 741 C C . TYR A 1 95 ? 10.449 -6.866 -9.809 1.00 87.25 95 TYR A C 1
ATOM 743 O O . TYR A 1 95 ? 10.082 -6.248 -8.797 1.00 87.25 95 TYR A O 1
ATOM 751 N N . GLY A 1 96 ? 9.846 -6.731 -10.994 1.00 79.81 96 GLY A N 1
ATOM 752 C CA . GLY A 1 96 ? 8.797 -5.751 -11.285 1.00 79.81 96 GLY A CA 1
ATOM 753 C C . GLY A 1 96 ? 7.447 -6.091 -10.689 1.00 79.81 96 GLY A C 1
ATOM 754 O O . GLY A 1 96 ? 6.764 -5.202 -10.181 1.00 79.81 96 GLY A O 1
ATOM 755 N N . MET A 1 97 ? 7.100 -7.375 -10.685 1.00 85.50 97 MET A N 1
ATOM 756 C CA . MET A 1 97 ? 5.824 -7.858 -10.176 1.00 85.50 97 MET A CA 1
ATOM 757 C C . MET A 1 97 ? 6.019 -8.924 -9.093 1.00 85.50 97 MET A C 1
ATOM 759 O O . MET A 1 97 ? 6.930 -9.745 -9.224 1.00 85.50 97 MET A O 1
ATOM 763 N N . PRO A 1 98 ? 5.172 -8.936 -8.047 1.00 91.19 98 PRO A N 1
ATOM 764 C CA . PRO A 1 98 ? 4.109 -7.966 -7.749 1.00 91.19 98 PRO A CA 1
ATOM 765 C C . PRO A 1 98 ? 4.646 -6.719 -7.017 1.00 91.19 98 PRO A C 1
ATOM 767 O O . PRO A 1 98 ? 5.680 -6.760 -6.341 1.00 91.19 98 PRO A O 1
ATOM 770 N N . SER A 1 99 ? 3.938 -5.589 -7.123 1.00 88.81 99 SER A N 1
ATOM 771 C CA . SER A 1 99 ? 4.304 -4.353 -6.412 1.00 88.81 99 SER A CA 1
ATOM 772 C C . SER A 1 99 ? 4.004 -4.462 -4.914 1.00 88.81 99 SER A C 1
ATOM 774 O O . SER A 1 99 ? 2.842 -4.515 -4.510 1.00 88.81 99 SER A O 1
ATOM 776 N N . GLY A 1 100 ? 5.048 -4.423 -4.078 1.00 87.88 100 GLY A N 1
ATOM 777 C CA . GLY A 1 100 ? 4.905 -4.441 -2.618 1.00 87.88 100 GLY A CA 1
ATOM 778 C C . GLY A 1 100 ? 4.111 -3.248 -2.069 1.00 87.88 100 GLY A C 1
ATOM 779 O O . GLY A 1 100 ? 3.275 -3.421 -1.188 1.00 87.88 100 GLY A O 1
ATOM 780 N N . HIS A 1 101 ? 4.284 -2.049 -2.639 1.00 86.12 101 HIS A N 1
ATOM 781 C CA . HIS A 1 101 ? 3.534 -0.853 -2.223 1.00 86.12 101 HIS A CA 1
ATOM 782 C C . HIS A 1 101 ? 2.037 -0.974 -2.524 1.00 86.12 101 HIS A C 1
ATOM 784 O O . HIS A 1 101 ? 1.212 -0.571 -1.701 1.00 86.12 101 HIS A O 1
ATOM 790 N N . SER A 1 102 ? 1.688 -1.562 -3.674 1.00 88.38 102 SER A N 1
ATOM 791 C CA . SER A 1 102 ? 0.291 -1.828 -4.025 1.00 88.38 102 SER A CA 1
ATOM 792 C C . SER A 1 102 ? -0.311 -2.847 -3.064 1.00 88.38 102 SER A C 1
ATOM 794 O O . SER A 1 102 ? -1.372 -2.596 -2.506 1.00 88.38 102 SER A O 1
ATOM 796 N N . LEU A 1 103 ? 0.392 -3.956 -2.808 1.00 90.56 103 LEU A N 1
ATOM 797 C CA . LEU A 1 103 ? -0.070 -5.007 -1.901 1.00 90.56 103 LEU A CA 1
ATOM 798 C C . LEU A 1 103 ? -0.316 -4.473 -0.481 1.00 90.56 103 LEU A C 1
ATOM 800 O O . LEU A 1 103 ? -1.386 -4.698 0.081 1.00 90.56 103 LEU A O 1
ATOM 804 N N . CYS A 1 104 ? 0.640 -3.723 0.079 1.00 90.50 104 CYS A N 1
ATOM 805 C CA . CYS A 1 104 ? 0.500 -3.115 1.404 1.00 90.50 104 CYS A CA 1
ATOM 806 C C . CYS A 1 104 ? -0.668 -2.122 1.457 1.00 90.50 104 CYS A C 1
ATOM 808 O O . CYS A 1 104 ? -1.440 -2.145 2.413 1.00 90.50 104 CYS A O 1
ATOM 810 N N . SER A 1 105 ? -0.831 -1.281 0.430 1.00 88.38 105 SER A N 1
ATOM 811 C CA . SER A 1 105 ? -1.948 -0.328 0.345 1.00 88.38 105 SER A CA 1
ATOM 812 C C . SER A 1 105 ? -3.301 -1.037 0.307 1.00 88.38 105 SER A C 1
ATOM 814 O O . SER A 1 105 ? -4.200 -0.678 1.065 1.00 88.38 105 SER A O 1
ATOM 816 N N . THR A 1 106 ? -3.442 -2.075 -0.523 1.00 89.38 106 THR A N 1
ATOM 817 C CA . THR A 1 106 ? -4.683 -2.853 -0.630 1.00 89.38 106 THR A CA 1
ATOM 818 C C . THR A 1 106 ? -5.003 -3.582 0.672 1.00 89.38 106 THR A C 1
ATOM 820 O O . THR A 1 106 ? -6.153 -3.572 1.107 1.00 89.38 106 THR A O 1
ATOM 823 N N . LEU A 1 107 ? -4.002 -4.173 1.329 1.00 92.56 107 LEU A N 1
ATOM 824 C CA . LEU A 1 107 ? -4.200 -4.885 2.591 1.00 92.56 107 LEU A CA 1
ATOM 825 C C . LEU A 1 107 ? -4.589 -3.932 3.731 1.00 92.56 107 LEU A C 1
ATOM 827 O O . LEU A 1 107 ? -5.502 -4.235 4.497 1.00 92.56 107 LEU A O 1
ATOM 831 N N . LEU A 1 108 ? -3.960 -2.754 3.806 1.00 88.75 108 LEU A N 1
ATOM 832 C CA . LEU A 1 108 ? -4.337 -1.700 4.752 1.00 88.75 108 LEU A CA 1
ATOM 833 C C . LEU A 1 108 ? -5.759 -1.195 4.502 1.00 88.75 108 LEU A C 1
ATOM 835 O O . LEU A 1 108 ? -6.530 -1.066 5.450 1.00 88.75 108 LEU A O 1
ATOM 839 N N . LEU A 1 109 ? -6.126 -0.947 3.242 1.00 87.31 109 LEU A N 1
ATOM 840 C CA . LEU A 1 109 ? -7.480 -0.538 2.876 1.00 87.31 109 LEU A CA 1
ATOM 841 C C . LEU A 1 109 ? -8.504 -1.603 3.281 1.00 87.31 109 LEU A C 1
ATOM 843 O O . LEU A 1 109 ? -9.504 -1.278 3.917 1.00 87.31 109 LEU A O 1
ATOM 847 N N . PHE A 1 110 ? -8.236 -2.871 2.964 1.00 90.62 110 PHE A N 1
ATOM 848 C CA . PHE A 1 110 ? -9.106 -3.981 3.338 1.00 90.62 110 PHE A CA 1
ATOM 849 C C . PHE A 1 110 ? -9.266 -4.079 4.855 1.00 90.62 110 PHE A C 1
ATOM 851 O O . PHE A 1 110 ? -10.384 -4.236 5.342 1.00 90.62 110 PHE A O 1
ATOM 858 N N . TRP A 1 111 ? -8.176 -3.927 5.610 1.00 90.75 111 TRP A N 1
ATOM 859 C CA . TRP A 1 111 ? -8.236 -3.927 7.066 1.00 90.75 111 TRP A CA 1
ATOM 860 C C . TRP A 1 111 ? -9.062 -2.759 7.614 1.00 90.75 111 TRP A C 1
ATOM 862 O O . TRP A 1 111 ? -9.919 -2.978 8.467 1.00 90.75 111 TRP A O 1
ATOM 872 N N . ILE A 1 112 ? -8.865 -1.542 7.096 1.00 86.12 112 ILE A N 1
ATOM 873 C CA . ILE A 1 112 ? -9.679 -0.376 7.460 1.00 86.12 112 ILE A CA 1
ATOM 874 C C . ILE A 1 112 ? -11.153 -0.699 7.203 1.00 86.12 112 ILE A C 1
ATOM 876 O O . ILE A 1 112 ? -11.968 -0.582 8.113 1.00 86.12 112 ILE A O 1
ATOM 880 N N . CYS A 1 113 ? -11.506 -1.176 6.007 1.00 86.94 113 CYS A N 1
ATOM 881 C CA . CYS A 1 113 ? -12.876 -1.576 5.689 1.00 86.94 113 CYS A CA 1
ATOM 882 C C . CYS A 1 113 ? -13.407 -2.648 6.652 1.00 86.94 113 CYS A C 1
ATOM 884 O O . CYS A 1 113 ? -14.534 -2.529 7.126 1.00 86.94 113 CYS A O 1
ATOM 886 N N . TYR A 1 114 ? -12.605 -3.663 6.974 1.00 87.81 114 TYR A N 1
ATOM 887 C CA . TYR A 1 114 ? -12.983 -4.738 7.886 1.00 87.81 114 TYR A CA 1
ATOM 888 C C . TYR A 1 114 ? -13.264 -4.220 9.301 1.00 87.81 114 TYR A C 1
ATOM 890 O O . TYR A 1 114 ? -14.344 -4.473 9.836 1.00 87.81 114 TYR A O 1
ATOM 898 N N . GLU A 1 115 ? -12.347 -3.438 9.875 1.00 85.00 115 GLU A N 1
ATOM 899 C CA . GLU A 1 115 ? -12.508 -2.798 11.185 1.00 85.00 115 GLU A CA 1
ATOM 900 C C . GLU A 1 115 ? -13.785 -1.951 11.197 1.00 85.00 115 GLU A C 1
ATOM 902 O O . GLU A 1 115 ? -14.643 -2.072 12.072 1.00 85.00 115 GLU A O 1
ATOM 907 N N . PHE A 1 116 ? -13.966 -1.153 10.144 1.00 81.81 116 PHE A N 1
ATOM 908 C CA . PHE A 1 116 ? -15.120 -0.291 9.997 1.00 81.81 116 PHE A CA 1
ATOM 909 C C . PHE A 1 116 ? -16.423 -1.024 9.738 1.00 81.81 116 PHE A C 1
ATOM 911 O O . PHE A 1 116 ? -17.446 -0.389 9.951 1.00 81.81 116 PHE A O 1
ATOM 918 N N . ILE A 1 117 ? -16.456 -2.271 9.267 1.00 85.56 117 ILE A N 1
ATOM 919 C CA . ILE A 1 117 ? -17.693 -3.034 9.022 1.00 85.56 117 ILE A CA 1
ATOM 920 C C . ILE A 1 117 ? -18.039 -3.888 10.243 1.00 85.56 117 ILE A C 1
ATOM 922 O O . ILE A 1 117 ? -19.184 -3.847 10.706 1.00 85.56 117 ILE A O 1
ATOM 926 N N . TYR A 1 118 ? -17.057 -4.614 10.773 1.00 81.75 118 TYR A N 1
ATOM 927 C CA . TYR A 1 118 ? -17.276 -5.710 11.711 1.00 81.75 118 TYR A CA 1
ATOM 928 C C . TYR A 1 118 ? -17.034 -5.349 13.174 1.00 81.75 118 TYR A C 1
ATOM 930 O O . TYR A 1 118 ? -17.645 -5.981 14.034 1.00 81.75 118 TYR A O 1
ATOM 938 N N . VAL A 1 119 ? -16.206 -4.347 13.491 1.00 79.00 119 VAL A N 1
ATOM 939 C CA . VAL A 1 119 ? -15.959 -3.984 14.892 1.00 79.00 119 VAL A CA 1
ATOM 940 C C . VAL A 1 119 ? -17.070 -3.047 15.382 1.00 79.00 119 VAL A C 1
ATOM 942 O O . VAL A 1 119 ? -17.232 -1.937 14.860 1.00 79.00 119 VAL A O 1
ATOM 945 N N . PRO A 1 120 ? -17.886 -3.467 16.371 1.00 70.12 120 PRO A N 1
ATOM 946 C CA . PRO A 1 120 ? -18.913 -2.610 16.937 1.00 70.12 120 PRO A CA 1
ATOM 947 C C . PRO A 1 120 ? -18.236 -1.509 17.757 1.00 70.12 120 PRO A C 1
ATOM 949 O O . PRO A 1 120 ? -17.830 -1.722 18.896 1.00 70.12 120 PRO A O 1
ATOM 952 N N . MET A 1 121 ? -18.093 -0.321 17.166 1.00 63.12 121 MET A N 1
ATOM 953 C CA . MET A 1 121 ? -17.624 0.846 17.907 1.00 63.12 121 MET A CA 1
ATOM 954 C C . MET A 1 121 ? -18.650 1.263 18.960 1.00 63.12 121 MET A C 1
ATOM 956 O O . MET A 1 121 ? -19.863 1.168 18.751 1.00 63.12 121 MET A O 1
ATOM 960 N N . ASP A 1 122 ? -18.132 1.725 20.093 1.00 67.06 122 ASP A N 1
ATOM 961 C CA . ASP A 1 122 ? -18.923 2.152 21.237 1.00 67.06 122 ASP A CA 1
ATOM 962 C C . ASP A 1 122 ? -19.953 3.230 20.844 1.00 67.06 122 ASP A C 1
ATOM 964 O O . ASP A 1 122 ? -19.739 4.027 19.922 1.00 67.06 122 ASP A O 1
ATOM 968 N N . LYS A 1 123 ? -21.098 3.257 21.534 1.00 65.31 123 LYS A N 1
ATOM 969 C CA . LYS A 1 123 ? -22.328 3.965 21.105 1.00 65.31 123 LYS A CA 1
ATOM 970 C C . LYS A 1 123 ? -22.174 5.485 20.948 1.00 65.31 123 LYS A C 1
ATOM 972 O O . LYS A 1 123 ? -23.066 6.140 20.412 1.00 65.31 123 LYS A O 1
ATOM 977 N N . THR A 1 124 ? -21.072 6.051 21.424 1.00 65.88 124 THR A N 1
ATOM 978 C CA . THR A 1 124 ? -20.772 7.486 21.407 1.00 65.88 124 THR A CA 1
ATOM 979 C C . THR A 1 124 ? -20.312 7.996 20.040 1.00 65.88 124 THR A C 1
ATOM 981 O O . THR A 1 124 ? -20.458 9.190 19.763 1.00 65.88 124 THR A O 1
ATOM 984 N N . LEU A 1 125 ? -19.815 7.130 19.144 1.00 63.94 125 LEU A N 1
ATOM 985 C CA . LEU A 1 125 ? -19.493 7.528 17.772 1.00 63.94 125 LEU A CA 1
ATOM 986 C C . LEU A 1 125 ? -20.733 7.404 16.875 1.00 63.94 125 LEU A C 1
ATOM 988 O O . LEU A 1 125 ? -21.187 6.312 16.535 1.00 63.94 125 LEU A O 1
ATOM 992 N N . THR A 1 126 ? -21.295 8.543 16.467 1.00 74.31 126 THR A N 1
ATOM 993 C CA . THR A 1 126 ? -22.480 8.578 15.603 1.00 74.31 126 THR A CA 1
ATOM 994 C C . THR A 1 126 ? -22.206 7.888 14.262 1.00 74.31 126 THR A C 1
ATOM 996 O O . THR A 1 126 ? -21.169 8.104 13.632 1.00 74.31 126 THR A O 1
ATOM 999 N N . LYS 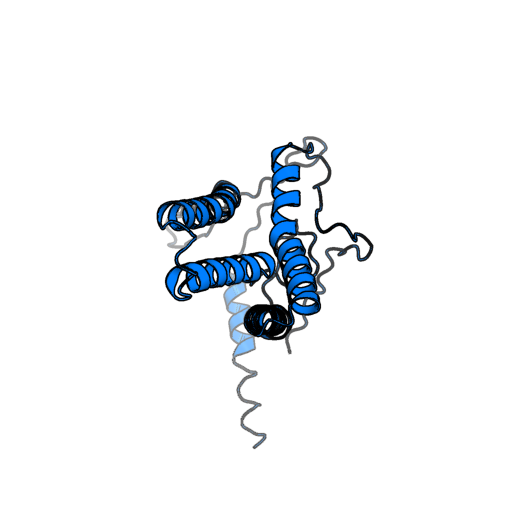A 1 127 ? -23.166 7.085 13.777 1.00 73.50 127 LYS A N 1
ATOM 1000 C CA . LYS A 1 127 ? -23.089 6.368 12.484 1.00 73.50 127 LYS A CA 1
ATOM 1001 C C . LYS A 1 127 ? -22.678 7.270 11.306 1.00 73.50 127 LYS A C 1
ATOM 1003 O O . LYS A 1 127 ? -22.032 6.805 10.375 1.00 73.50 127 LYS A O 1
ATOM 1008 N N . GLN A 1 128 ? -23.002 8.561 11.366 1.00 74.44 128 GLN A N 1
ATOM 1009 C CA . GLN A 1 128 ? -22.615 9.555 10.360 1.00 74.44 128 GLN A CA 1
ATOM 1010 C C . GLN A 1 128 ? -21.098 9.792 10.302 1.00 74.44 128 GLN A C 1
ATOM 1012 O O . GLN A 1 128 ? -20.538 9.851 9.211 1.00 74.44 128 GLN A O 1
ATOM 1017 N N . LYS A 1 129 ? -20.407 9.845 11.451 1.00 73.88 129 LYS A N 1
ATOM 1018 C CA . LYS A 1 129 ? -18.939 9.962 11.486 1.00 73.88 129 LYS A CA 1
ATOM 1019 C C . LYS A 1 129 ? -18.275 8.721 10.886 1.00 73.88 129 LYS A C 1
ATOM 1021 O O . LYS A 1 129 ? -17.289 8.848 10.173 1.00 73.88 129 LYS A O 1
ATOM 1026 N N . ARG A 1 130 ? -18.860 7.534 11.099 1.00 70.56 130 ARG A N 1
ATOM 1027 C CA . ARG A 1 130 ? -18.396 6.258 10.519 1.00 70.56 130 ARG A CA 1
ATOM 1028 C C . ARG A 1 130 ? -18.419 6.287 8.990 1.00 70.56 130 ARG A C 1
ATOM 1030 O O . ARG A 1 130 ? -17.410 5.987 8.366 1.00 70.56 130 ARG A O 1
ATOM 1037 N N . ILE A 1 131 ? -19.544 6.693 8.398 1.00 78.50 131 ILE A N 1
ATOM 1038 C CA . ILE A 1 131 ? -19.678 6.797 6.937 1.00 78.50 131 ILE A CA 1
ATOM 1039 C C . ILE A 1 131 ? -18.703 7.843 6.382 1.00 78.50 131 ILE A C 1
ATOM 1041 O O . ILE A 1 131 ? -18.060 7.586 5.370 1.00 78.50 131 ILE A O 1
ATOM 1045 N N . LEU A 1 132 ? -18.531 8.976 7.072 1.00 80.31 132 LEU A N 1
ATOM 1046 C CA . LEU A 1 132 ? -17.587 10.016 6.661 1.00 80.31 132 LEU A CA 1
ATOM 1047 C C . LEU A 1 132 ? -16.132 9.521 6.654 1.00 80.31 132 LEU A C 1
ATOM 1049 O O . LEU A 1 132 ? -15.420 9.785 5.692 1.00 80.31 132 LEU A O 1
ATOM 1053 N N . TYR A 1 133 ? -15.691 8.782 7.680 1.00 78.00 133 TYR A N 1
ATOM 1054 C CA . TYR A 1 133 ? -14.331 8.229 7.716 1.00 78.00 133 TYR A CA 1
ATOM 1055 C C . TYR A 1 133 ? -14.095 7.181 6.628 1.00 78.00 133 TYR A C 1
ATOM 1057 O O . TYR A 1 133 ? -13.042 7.203 5.997 1.00 78.00 133 TYR A O 1
ATOM 1065 N N . ILE A 1 134 ? -15.071 6.304 6.371 1.00 78.62 134 ILE A N 1
ATOM 1066 C CA . ILE A 1 134 ? -14.973 5.314 5.289 1.00 78.62 134 ILE A CA 1
ATOM 1067 C C . ILE A 1 134 ? -14.916 6.022 3.935 1.00 78.62 134 ILE A C 1
ATOM 1069 O O . ILE A 1 134 ? -14.063 5.695 3.114 1.00 78.62 134 ILE A O 1
ATOM 1073 N N . ALA A 1 135 ? -15.778 7.015 3.704 1.00 81.06 135 ALA A N 1
ATOM 1074 C CA . ALA A 1 135 ? -15.769 7.797 2.474 1.00 81.06 135 ALA A CA 1
ATOM 1075 C C . ALA A 1 135 ? -14.430 8.524 2.294 1.00 81.06 135 ALA A C 1
ATOM 1077 O O . ALA A 1 135 ? -13.832 8.437 1.228 1.00 81.06 135 ALA A O 1
ATOM 1078 N N . LEU A 1 136 ? -13.910 9.159 3.349 1.00 82.38 136 LEU A N 1
ATOM 1079 C CA . LEU A 1 136 ? -12.620 9.845 3.318 1.00 82.38 136 LEU A CA 1
ATOM 1080 C C . LEU A 1 136 ? -11.466 8.875 3.033 1.00 82.38 136 LEU A C 1
ATOM 1082 O O . LEU A 1 136 ? -10.632 9.167 2.182 1.00 82.38 136 LEU A O 1
ATOM 1086 N N . ALA A 1 137 ? -11.434 7.711 3.687 1.00 78.62 137 ALA A N 1
ATOM 1087 C CA . ALA A 1 137 ? -10.438 6.679 3.414 1.00 78.62 137 ALA A CA 1
ATOM 1088 C C . ALA A 1 137 ? -10.540 6.191 1.960 1.00 78.62 137 ALA A C 1
ATOM 1090 O O . ALA A 1 137 ? -9.541 6.148 1.252 1.00 78.62 137 ALA A O 1
ATOM 1091 N N . THR A 1 138 ? -11.751 5.913 1.477 1.00 77.56 138 THR A N 1
ATOM 1092 C CA . THR A 1 138 ? -11.981 5.468 0.093 1.00 77.56 138 THR A CA 1
ATOM 1093 C C . THR A 1 138 ? -11.553 6.530 -0.916 1.00 77.56 138 THR A C 1
ATOM 1095 O O . THR A 1 138 ? -10.985 6.188 -1.943 1.00 77.56 138 THR A O 1
ATOM 1098 N N . VAL A 1 139 ? -11.757 7.816 -0.623 1.00 81.50 139 VAL A N 1
ATOM 1099 C CA . VAL A 1 139 ? -11.267 8.919 -1.459 1.00 81.50 139 VAL A CA 1
ATOM 1100 C C . VAL A 1 139 ? -9.741 8.975 -1.427 1.00 81.50 139 VAL A C 1
ATOM 1102 O O . VAL A 1 139 ? -9.131 8.988 -2.484 1.00 81.50 139 VAL A O 1
ATOM 1105 N N . ILE A 1 140 ? -9.101 8.933 -0.255 1.00 77.88 140 ILE A N 1
ATOM 1106 C CA . ILE A 1 140 ? -7.631 8.987 -0.144 1.00 77.88 140 ILE A CA 1
ATOM 1107 C C . ILE A 1 140 ? -6.971 7.819 -0.897 1.00 77.88 140 ILE A C 1
ATOM 1109 O O . ILE A 1 140 ? -6.019 8.030 -1.647 1.00 77.88 140 ILE A O 1
ATOM 1113 N N . PHE A 1 141 ? -7.492 6.600 -0.742 1.00 70.44 141 PHE A N 1
ATOM 1114 C CA . PHE A 1 141 ? -6.940 5.406 -1.389 1.00 70.44 141 PHE A CA 1
ATOM 1115 C C . PHE A 1 141 ? -7.380 5.251 -2.854 1.00 70.44 141 PHE A C 1
ATOM 1117 O O . PHE A 1 141 ? -6.595 4.809 -3.690 1.00 70.44 141 PHE A O 1
ATOM 1124 N N . GLY A 1 142 ? -8.612 5.632 -3.192 1.00 70.88 142 GLY A N 1
ATOM 1125 C CA . GLY A 1 142 ? -9.171 5.523 -4.542 1.00 70.88 142 GLY A CA 1
ATOM 1126 C C . GLY A 1 142 ? -8.641 6.593 -5.492 1.00 70.88 142 GLY A C 1
ATOM 1127 O O . GLY A 1 142 ? -8.291 6.285 -6.629 1.00 70.88 142 GLY A O 1
ATOM 1128 N N . VAL A 1 143 ? -8.495 7.831 -5.013 1.00 70.38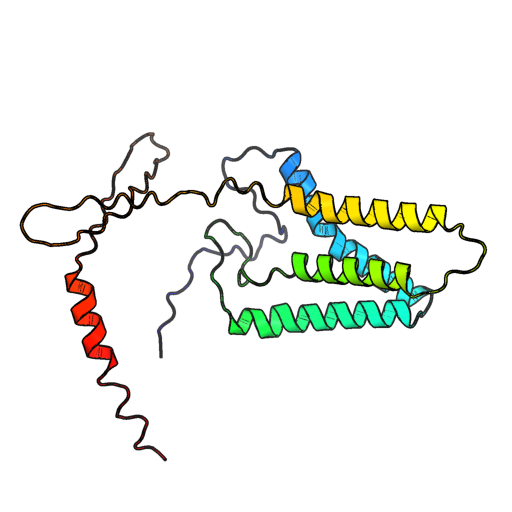 143 VAL A N 1
ATOM 1129 C CA . VAL A 1 143 ? -7.935 8.935 -5.802 1.00 70.38 143 V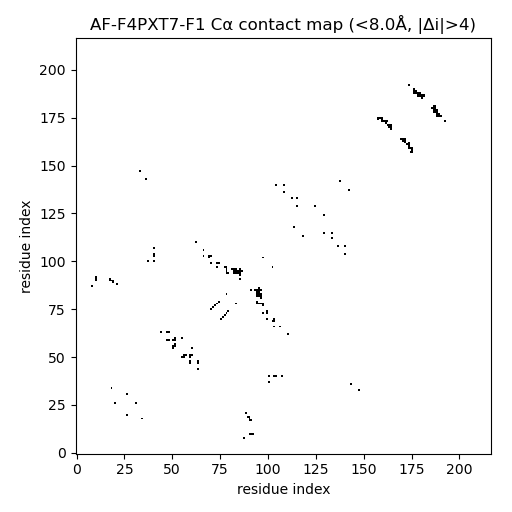AL A CA 1
ATOM 1130 C C . VAL A 1 143 ? -6.463 8.668 -6.148 1.00 70.38 143 VAL A C 1
ATOM 1132 O O . VAL A 1 143 ? -6.037 8.908 -7.279 1.00 70.38 143 VAL A O 1
ATOM 1135 N N . GLY A 1 144 ? -5.700 8.071 -5.222 1.00 60.16 144 GLY A N 1
ATOM 1136 C CA . GLY A 1 144 ? -4.335 7.607 -5.491 1.00 60.16 144 GLY A CA 1
ATOM 1137 C C . GLY A 1 144 ? -4.254 6.569 -6.619 1.00 60.16 144 GLY A C 1
ATOM 1138 O O . GLY A 1 144 ? -3.318 6.609 -7.417 1.00 60.16 144 GLY A O 1
ATOM 1139 N N . HIS A 1 145 ? -5.262 5.698 -6.748 1.00 59.16 145 HIS A N 1
ATOM 1140 C CA . HIS A 1 145 ? -5.352 4.724 -7.840 1.00 59.16 145 HIS A CA 1
ATOM 1141 C C . HIS A 1 145 ? -5.727 5.355 -9.185 1.00 59.16 145 HIS A C 1
ATOM 1143 O O . HIS A 1 145 ? -5.169 4.976 -10.212 1.00 59.16 145 HIS A O 1
ATOM 1149 N N . THR A 1 146 ? -6.621 6.348 -9.203 1.00 59.19 146 THR A N 1
ATOM 1150 C CA . THR A 1 146 ? -6.980 7.042 -10.453 1.00 59.19 146 THR A CA 1
ATOM 1151 C C . THR A 1 146 ? -5.838 7.882 -11.018 1.00 59.19 146 THR A C 1
ATOM 1153 O O . THR A 1 146 ? -5.764 8.064 -12.228 1.00 59.19 146 THR A O 1
ATOM 1156 N N . TYR A 1 147 ? -4.921 8.365 -10.175 1.00 55.97 147 TYR A N 1
ATOM 1157 C CA . TYR A 1 147 ? -3.758 9.121 -10.644 1.00 55.97 147 TYR A CA 1
ATOM 1158 C C . TYR A 1 147 ? -2.539 8.259 -10.988 1.00 55.97 147 TYR A C 1
ATOM 1160 O O . TYR A 1 147 ? -1.619 8.758 -11.631 1.00 55.97 147 TYR A O 1
ATOM 1168 N N . THR A 1 148 ? -2.516 6.980 -10.599 1.00 52.09 148 THR A N 1
ATOM 1169 C CA . THR A 1 148 ? -1.403 6.071 -10.927 1.00 52.09 148 THR A CA 1
ATOM 1170 C C . THR A 1 148 ? -1.524 5.418 -12.300 1.00 52.09 148 THR A C 1
ATOM 1172 O O . THR A 1 148 ? -0.593 4.737 -12.719 1.00 52.09 148 THR A O 1
ATOM 1175 N N . VAL A 1 149 ? -2.609 5.662 -13.041 1.00 45.88 149 VAL A N 1
ATOM 1176 C CA . VAL A 1 149 ? -2.731 5.212 -14.430 1.00 45.88 149 VAL A CA 1
ATOM 1177 C C . VAL A 1 149 ? -3.381 6.309 -15.280 1.00 45.88 149 VAL A C 1
ATOM 1179 O O . VAL A 1 149 ? -4.569 6.228 -15.587 1.00 45.88 149 VAL A O 1
ATOM 1182 N N . PRO A 1 150 ? -2.635 7.315 -15.774 1.00 47.28 150 PRO A N 1
ATOM 1183 C CA . PRO A 1 150 ? -2.863 7.643 -17.163 1.00 47.28 150 PRO A CA 1
ATOM 1184 C C . PRO A 1 150 ? -2.515 6.369 -17.933 1.00 47.28 150 PRO A C 1
ATOM 1186 O O . PRO A 1 150 ? -1.351 5.983 -18.035 1.00 47.28 150 PRO A O 1
ATOM 1189 N N . ALA A 1 151 ? -3.538 5.699 -18.455 1.00 46.22 151 ALA A N 1
ATOM 1190 C CA . ALA A 1 151 ? -3.427 4.634 -19.449 1.00 46.22 151 ALA A CA 1
ATOM 1191 C C . ALA A 1 151 ? -2.886 5.194 -20.783 1.00 46.22 151 ALA A C 1
ATOM 1193 O O . ALA A 1 151 ? -3.381 4.861 -21.849 1.00 46.22 151 ALA A O 1
ATOM 1194 N N . ALA A 1 152 ? -1.927 6.118 -20.715 1.00 44.75 152 ALA A N 1
ATOM 1195 C CA . ALA A 1 152 ? -1.468 6.950 -21.813 1.00 44.75 152 ALA A CA 1
ATOM 1196 C C . ALA A 1 152 ? -0.044 6.600 -22.264 1.00 44.75 152 ALA A C 1
ATOM 1198 O O . ALA A 1 152 ? 0.470 7.272 -23.144 1.00 44.75 152 ALA A O 1
ATOM 1199 N N . ILE A 1 153 ? 0.601 5.574 -21.692 1.00 45.53 153 ILE A N 1
ATOM 1200 C CA . ILE A 1 153 ? 1.905 5.088 -22.182 1.00 45.53 153 ILE A CA 1
ATOM 1201 C C . ILE A 1 153 ? 1.979 3.549 -22.138 1.00 45.53 153 ILE A C 1
ATOM 1203 O O . ILE A 1 153 ? 2.991 2.981 -21.765 1.00 45.53 153 ILE A O 1
ATOM 1207 N N . ILE A 1 154 ? 0.878 2.849 -22.436 1.00 42.88 154 ILE A N 1
ATOM 1208 C CA . ILE A 1 154 ? 0.911 1.485 -23.018 1.00 42.88 154 ILE A CA 1
ATOM 1209 C C . ILE A 1 154 ? -0.259 1.369 -24.014 1.00 42.88 154 ILE A C 1
ATOM 1211 O O . ILE A 1 154 ? -1.030 0.418 -24.032 1.00 42.88 154 ILE A O 1
ATOM 1215 N N . THR A 1 155 ? -0.438 2.414 -24.811 1.00 39.97 155 THR A N 1
ATOM 1216 C CA . THR A 1 155 ? -0.984 2.303 -26.163 1.00 39.97 155 THR A CA 1
ATOM 1217 C C . THR A 1 155 ? -0.014 3.045 -27.072 1.00 39.97 155 THR A C 1
ATOM 1219 O O . THR A 1 155 ? -0.377 4.009 -27.725 1.00 39.97 155 THR A O 1
ATOM 1222 N N . ASP A 1 156 ? 1.248 2.625 -27.054 1.00 42.34 156 ASP A N 1
ATOM 1223 C CA . ASP A 1 156 ? 1.785 2.171 -28.328 1.00 42.34 156 ASP A CA 1
ATOM 1224 C C . ASP A 1 156 ? 1.094 0.801 -28.509 1.00 42.34 156 ASP A C 1
ATOM 1226 O O . ASP A 1 156 ? 1.562 -0.226 -28.028 1.00 42.34 156 ASP A O 1
ATOM 1230 N N . THR A 1 157 ? -0.173 0.716 -28.935 1.00 42.44 157 THR A N 1
ATOM 1231 C CA . THR A 1 157 ? -0.474 0.515 -30.358 1.00 42.44 157 THR A CA 1
ATOM 1232 C C . THR A 1 157 ? 0.816 0.317 -31.134 1.00 42.44 157 THR A C 1
ATOM 1234 O O . THR A 1 157 ? 1.276 1.170 -31.880 1.00 42.44 157 THR A O 1
ATOM 1237 N N . ILE A 1 158 ? 1.415 -0.857 -30.923 1.00 48.69 158 ILE A N 1
ATOM 1238 C CA . ILE A 1 158 ? 1.944 -1.606 -32.047 1.00 48.69 158 ILE A CA 1
ATOM 1239 C C . ILE A 1 158 ? 0.740 -1.735 -32.982 1.00 48.69 158 ILE A C 1
ATOM 1241 O O . ILE A 1 158 ? -0.065 -2.657 -32.848 1.00 48.69 158 ILE A O 1
ATOM 1245 N N . ASP A 1 159 ? 0.543 -0.737 -33.839 1.00 43.22 159 ASP A N 1
ATOM 1246 C CA . ASP A 1 159 ? -0.278 -0.887 -35.021 1.00 43.22 159 ASP A CA 1
ATOM 1247 C C . ASP A 1 159 ? 0.460 -1.937 -35.846 1.00 43.22 159 ASP A C 1
ATOM 1249 O O . ASP A 1 159 ? 1.429 -1.663 -36.551 1.00 43.22 159 ASP A O 1
ATOM 1253 N N . ILE A 1 160 ? 0.085 -3.198 -35.631 1.00 48.91 160 ILE A N 1
ATOM 1254 C CA . ILE A 1 160 ? 0.489 -4.298 -36.490 1.00 48.91 160 ILE A CA 1
ATOM 1255 C C . ILE A 1 160 ? -0.308 -4.084 -37.776 1.00 48.91 160 ILE A C 1
ATOM 1257 O O . ILE A 1 160 ? -1.380 -4.662 -37.960 1.00 48.91 160 ILE A O 1
ATOM 1261 N N . GLU A 1 161 ? 0.176 -3.203 -38.648 1.00 50.53 161 GLU A N 1
ATOM 1262 C CA . GLU A 1 161 ? -0.269 -3.184 -40.034 1.00 50.53 161 GLU A CA 1
ATOM 1263 C C . GLU A 1 161 ? 0.204 -4.495 -40.666 1.00 50.53 161 GLU A C 1
ATOM 1265 O O . GLU A 1 161 ? 1.370 -4.680 -41.013 1.00 50.53 161 GLU A O 1
ATOM 1270 N N . MET A 1 162 ? -0.713 -5.460 -40.752 1.00 43.84 162 MET A N 1
ATOM 1271 C CA . MET A 1 162 ? -0.524 -6.651 -41.569 1.00 43.84 162 MET A CA 1
ATOM 1272 C C . MET A 1 162 ? -0.609 -6.235 -43.038 1.00 43.84 162 MET A C 1
ATOM 1274 O O . MET A 1 162 ? -1.673 -6.281 -43.651 1.00 43.84 162 MET A O 1
ATOM 1278 N N . GLU A 1 163 ? 0.512 -5.791 -43.598 1.00 52.06 163 GLU A N 1
ATOM 1279 C CA . GLU A 1 163 ? 0.632 -5.566 -45.033 1.00 52.06 163 GLU A CA 1
ATOM 1280 C C . GLU A 1 163 ? 0.837 -6.922 -45.722 1.00 52.06 163 GLU A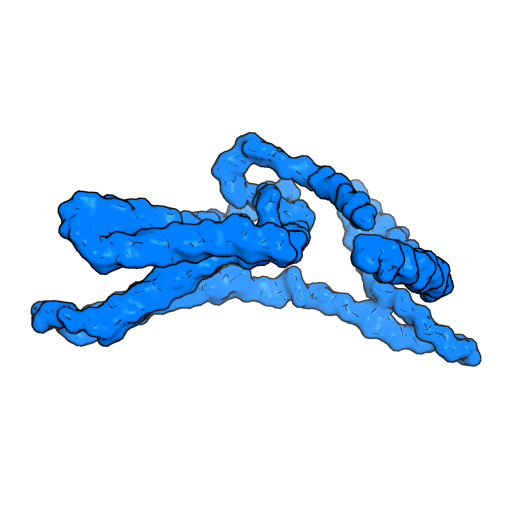 C 1
ATOM 1282 O O . GLU A 1 163 ? 1.847 -7.603 -45.538 1.00 52.06 163 GLU A O 1
ATOM 1287 N N . GLN A 1 164 ? -0.170 -7.357 -46.476 1.00 47.84 164 GLN A N 1
ATOM 1288 C CA . GLN A 1 164 ? -0.139 -8.614 -47.215 1.00 47.84 164 GLN A CA 1
ATOM 1289 C C . GLN A 1 164 ? 0.824 -8.457 -48.406 1.00 47.84 164 GLN A C 1
ATOM 1291 O O . GLN A 1 164 ? 0.473 -7.846 -49.415 1.00 47.84 164 GLN A O 1
ATOM 1296 N N . SER A 1 165 ? 2.060 -8.952 -48.267 1.00 45.53 165 SER A N 1
ATOM 1297 C CA . SER A 1 165 ? 3.059 -8.924 -49.344 1.00 45.53 165 SER A CA 1
ATOM 1298 C C . SER A 1 165 ? 2.650 -9.877 -50.476 1.00 45.53 165 SER A C 1
ATOM 1300 O O . SER A 1 165 ? 2.094 -10.947 -50.228 1.00 45.53 165 SER A O 1
ATOM 1302 N N . GLY A 1 166 ? 2.810 -9.424 -51.719 1.00 56.31 166 GLY A N 1
ATOM 1303 C CA . GLY A 1 166 ? 2.112 -9.951 -52.894 1.00 56.31 166 GLY A CA 1
ATOM 1304 C C . GLY A 1 166 ? 2.532 -11.341 -53.390 1.00 56.31 166 GLY A C 1
ATOM 1305 O O . GLY A 1 166 ? 3.676 -11.744 -53.252 1.00 56.31 166 GLY A O 1
ATOM 1306 N N . ASP A 1 167 ? 1.566 -12.005 -54.041 1.00 56.97 167 ASP A N 1
ATOM 1307 C CA . ASP A 1 167 ? 1.588 -13.172 -54.953 1.00 56.97 167 ASP A CA 1
ATOM 1308 C C . ASP A 1 167 ? 2.374 -14.454 -54.613 1.00 56.97 167 ASP A C 1
ATOM 1310 O O . ASP A 1 167 ? 2.137 -15.476 -55.259 1.00 56.97 167 ASP A O 1
ATOM 1314 N N . ASP A 1 168 ? 3.217 -14.485 -53.585 1.00 62.16 168 ASP A N 1
ATOM 1315 C CA . ASP A 1 168 ? 3.935 -15.695 -53.154 1.00 62.16 168 ASP A CA 1
ATOM 1316 C C . ASP A 1 168 ? 3.370 -16.333 -51.869 1.00 62.16 168 ASP A C 1
ATOM 1318 O O . ASP A 1 168 ? 3.776 -17.430 -51.482 1.00 62.16 168 ASP A O 1
ATOM 1322 N N . GLY A 1 169 ? 2.377 -15.698 -51.235 1.00 57.78 169 GLY A N 1
ATOM 1323 C CA . GLY A 1 169 ? 1.725 -16.210 -50.025 1.00 57.78 169 GLY A CA 1
ATOM 1324 C C . GLY A 1 169 ? 2.594 -16.127 -48.765 1.00 57.78 169 GLY A C 1
ATOM 1325 O O . GLY A 1 169 ? 2.250 -16.735 -47.750 1.00 57.78 169 GLY A O 1
ATOM 1326 N N . SER A 1 170 ? 3.699 -15.378 -48.810 1.00 51.59 170 SER A N 1
ATOM 1327 C CA . SER A 1 170 ? 4.586 -15.157 -47.671 1.00 51.59 170 SER A CA 1
ATOM 1328 C C . SER A 1 170 ? 4.049 -14.049 -46.754 1.00 51.59 170 SER A C 1
ATOM 1330 O O . SER A 1 170 ? 3.892 -12.894 -47.152 1.00 51.59 170 SER A O 1
ATOM 1332 N N . LEU A 1 171 ? 3.754 -14.388 -45.495 1.00 47.25 171 LEU A N 1
ATOM 1333 C CA . LEU A 1 171 ? 3.376 -13.424 -44.456 1.00 47.25 171 LEU A CA 1
ATOM 1334 C C . LEU A 1 171 ? 4.641 -12.804 -43.850 1.00 47.25 171 LEU A C 1
ATOM 1336 O O . LEU A 1 171 ? 5.228 -13.349 -42.917 1.00 47.25 171 LEU A O 1
ATOM 1340 N N . ALA A 1 172 ? 5.056 -11.648 -44.364 1.00 51.88 172 ALA A N 1
ATOM 1341 C CA . ALA A 1 172 ? 6.108 -10.852 -43.742 1.00 51.88 172 ALA A CA 1
ATOM 1342 C C . ALA A 1 172 ? 5.533 -10.039 -42.568 1.00 51.88 172 ALA A C 1
ATOM 1344 O O . ALA A 1 172 ? 4.623 -9.229 -42.737 1.00 51.88 172 ALA A O 1
ATOM 1345 N N . PHE A 1 173 ? 6.066 -10.245 -41.363 1.00 45.66 173 PHE A N 1
ATOM 1346 C CA . PHE A 1 173 ? 5.680 -9.494 -40.168 1.00 45.66 173 PHE A CA 1
ATOM 1347 C C . PHE A 1 173 ? 6.593 -8.271 -40.009 1.00 45.66 173 PHE A C 1
ATOM 1349 O O . PHE A 1 173 ? 7.762 -8.405 -39.648 1.00 45.66 173 PHE A O 1
ATOM 1356 N N . ARG A 1 174 ? 6.077 -7.068 -40.281 1.00 50.53 174 ARG A N 1
ATOM 1357 C CA . ARG A 1 174 ? 6.776 -5.812 -39.974 1.00 50.53 174 ARG A CA 1
ATOM 1358 C C . ARG A 1 174 ? 6.373 -5.331 -38.581 1.00 50.53 174 ARG A C 1
ATOM 1360 O O . ARG A 1 174 ? 5.243 -4.908 -38.370 1.00 50.53 174 ARG A O 1
ATOM 1367 N N . VAL A 1 175 ? 7.301 -5.385 -37.627 1.00 52.75 175 VAL A N 1
ATOM 1368 C CA . VAL A 1 175 ? 7.152 -4.669 -36.350 1.00 52.75 175 VAL A CA 1
ATOM 1369 C C . VAL A 1 175 ? 7.430 -3.194 -36.618 1.00 52.75 175 VAL A C 1
ATOM 1371 O O . VAL A 1 175 ? 8.476 -2.868 -37.178 1.00 52.75 175 VAL A O 1
ATOM 1374 N N . GLY A 1 176 ? 6.479 -2.329 -36.259 1.00 49.78 176 GLY A N 1
ATOM 1375 C CA . GLY A 1 176 ? 6.546 -0.886 -36.489 1.00 49.78 176 GLY A CA 1
ATOM 1376 C C . GLY A 1 176 ? 7.861 -0.252 -36.025 1.00 49.78 176 GLY A C 1
ATOM 1377 O O . GLY A 1 176 ? 8.459 -0.657 -35.027 1.00 49.78 176 GLY A O 1
ATOM 1378 N N . GLU A 1 177 ? 8.311 0.736 -36.797 1.00 51.34 177 GLU A N 1
ATOM 1379 C CA . GLU A 1 177 ? 9.589 1.426 -36.636 1.00 51.34 177 GLU A CA 1
ATOM 1380 C C . GLU A 1 177 ? 9.735 2.045 -35.236 1.00 51.34 177 GLU A C 1
ATOM 1382 O O . GLU A 1 177 ? 9.043 2.999 -34.881 1.00 51.34 177 GLU A O 1
ATOM 1387 N N . ALA A 1 178 ? 10.689 1.555 -34.442 1.00 45.19 178 ALA A N 1
ATOM 1388 C CA . ALA A 1 178 ? 11.124 2.260 -33.242 1.00 45.19 178 ALA A CA 1
ATOM 1389 C C . ALA A 1 178 ? 11.985 3.460 -33.668 1.00 45.19 178 ALA A C 1
ATOM 1391 O O . ALA A 1 178 ? 13.166 3.319 -33.990 1.00 45.19 178 ALA A O 1
ATOM 1392 N N . LEU A 1 179 ? 11.383 4.649 -33.709 1.00 42.09 179 LEU A N 1
ATOM 1393 C CA . LEU A 1 179 ? 12.081 5.882 -34.056 1.00 42.09 179 LEU A CA 1
ATOM 1394 C C . LEU A 1 179 ? 12.919 6.344 -32.854 1.00 42.09 179 LEU A C 1
ATOM 1396 O O . LEU A 1 179 ? 12.421 7.021 -31.955 1.00 42.09 179 LEU A O 1
ATOM 1400 N N . SER A 1 180 ? 14.198 5.973 -32.812 1.00 44.31 180 SER A N 1
ATOM 1401 C CA . SER A 1 180 ? 15.127 6.549 -31.842 1.00 44.31 180 SER A CA 1
ATOM 1402 C C . SER A 1 180 ? 15.591 7.920 -32.342 1.00 44.31 180 SER A C 1
ATOM 1404 O O . SER A 1 180 ? 16.162 8.072 -33.423 1.00 44.31 180 SER A O 1
ATOM 1406 N N . VAL A 1 181 ? 15.292 8.959 -31.564 1.00 40.62 181 VAL A N 1
ATOM 1407 C CA . VAL A 1 181 ? 15.788 10.316 -31.810 1.00 40.62 181 VAL A CA 1
ATOM 1408 C C . VAL A 1 181 ? 17.082 10.468 -31.020 1.00 40.62 181 VAL A C 1
ATOM 1410 O O . VAL A 1 181 ? 17.057 10.430 -29.791 1.00 40.62 181 VAL A O 1
ATOM 1413 N N . HIS A 1 182 ? 18.212 10.609 -31.713 1.00 46.34 182 HIS A N 1
ATOM 1414 C CA . HIS A 1 182 ? 19.476 10.951 -31.063 1.00 46.34 182 HIS A CA 1
ATOM 1415 C C . HIS A 1 182 ? 19.478 12.435 -30.646 1.00 46.34 182 HIS A C 1
ATOM 1417 O O . HIS A 1 182 ? 18.857 13.280 -31.293 1.00 46.34 182 HIS A O 1
ATOM 1423 N N . GLU A 1 183 ? 20.192 12.766 -29.563 1.00 54.53 183 GLU A N 1
ATOM 1424 C CA . GLU A 1 183 ? 20.306 14.135 -29.015 1.00 54.53 183 GLU A CA 1
ATOM 1425 C C . GLU A 1 183 ? 20.894 15.169 -29.996 1.00 54.53 183 GLU A C 1
ATOM 1427 O 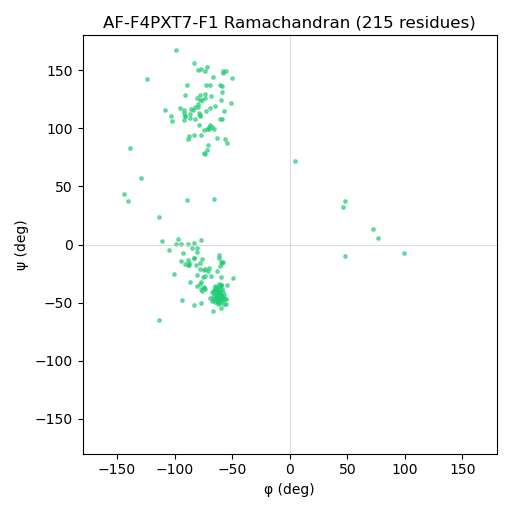O . GLU A 1 183 ? 20.756 16.371 -29.780 1.00 54.53 183 GLU A O 1
ATOM 1432 N N . ASP A 1 184 ? 21.520 14.731 -31.088 1.00 64.19 184 ASP A N 1
ATOM 1433 C CA . ASP A 1 184 ? 22.038 15.592 -32.157 1.00 64.19 184 ASP A CA 1
ATOM 1434 C C . ASP A 1 184 ? 20.966 15.998 -33.192 1.00 64.19 184 ASP A C 1
ATOM 1436 O O . ASP A 1 184 ? 21.260 16.720 -34.146 1.00 64.19 184 ASP A O 1
ATOM 1440 N N . GLY A 1 185 ? 19.714 15.560 -33.012 1.00 55.34 185 GLY A N 1
ATOM 1441 C CA . GLY A 1 185 ? 18.622 15.785 -33.960 1.00 55.34 185 GLY A CA 1
ATOM 1442 C C . GLY A 1 185 ? 18.688 14.884 -35.197 1.00 55.34 185 GLY A C 1
ATOM 1443 O O . GLY A 1 185 ? 17.865 15.036 -36.105 1.00 55.34 185 GLY A O 1
ATOM 1444 N N . SER A 1 186 ? 19.629 13.938 -35.243 1.00 49.28 186 SER A N 1
ATOM 1445 C CA . SER A 1 186 ? 19.720 12.929 -36.289 1.00 49.28 186 SER A CA 1
ATOM 1446 C C . SER A 1 186 ? 18.692 11.825 -36.046 1.00 49.28 186 SER A C 1
ATOM 1448 O O . SER A 1 186 ? 18.591 11.250 -34.959 1.00 49.28 186 SER A O 1
ATOM 1450 N N . LYS A 1 187 ? 17.901 11.521 -37.078 1.00 53.09 187 LYS A N 1
ATOM 1451 C CA . LYS A 1 187 ? 17.000 10.365 -37.092 1.00 53.09 187 LYS A CA 1
ATOM 1452 C C . LYS A 1 187 ? 17.757 9.198 -37.711 1.00 53.09 187 LYS A C 1
ATOM 1454 O O . LYS A 1 187 ? 18.103 9.261 -38.887 1.00 53.09 187 LYS A O 1
ATOM 1459 N N . SER A 1 188 ? 17.994 8.143 -36.939 1.00 50.44 188 SER A N 1
ATOM 1460 C CA . SER A 1 188 ? 18.560 6.898 -37.459 1.00 50.44 188 SER A CA 1
ATOM 1461 C C . SER A 1 188 ? 17.475 5.828 -37.462 1.00 50.44 188 SER A C 1
ATOM 1463 O O . SER A 1 188 ? 16.955 5.462 -36.411 1.00 50.44 188 SER A O 1
ATOM 1465 N N . GLN A 1 189 ? 17.095 5.353 -38.648 1.00 50.94 189 GLN A N 1
ATOM 1466 C CA . GLN A 1 189 ? 16.180 4.222 -38.795 1.00 50.94 189 GLN A CA 1
ATOM 1467 C C . GLN A 1 189 ? 16.993 2.930 -38.740 1.00 50.94 189 GLN A C 1
ATOM 1469 O O . GLN A 1 189 ? 17.826 2.670 -39.608 1.00 50.94 189 GLN A O 1
ATOM 1474 N N . SER A 1 190 ? 16.742 2.107 -37.723 1.00 49.19 190 SER A N 1
ATOM 1475 C CA . SER A 1 190 ? 17.235 0.730 -37.690 1.00 49.19 190 SER A CA 1
ATOM 1476 C C . SER A 1 190 ? 16.084 -0.204 -38.042 1.00 49.19 190 SER A C 1
ATOM 1478 O O . SER A 1 190 ? 15.148 -0.377 -37.267 1.00 49.19 190 SER A O 1
ATOM 1480 N N . ILE A 1 191 ? 16.125 -0.760 -39.254 1.00 52.50 191 ILE A N 1
ATOM 1481 C CA . ILE A 1 191 ? 15.177 -1.785 -39.692 1.00 52.50 191 ILE A CA 1
ATOM 1482 C C . ILE A 1 191 ? 15.685 -3.113 -39.139 1.00 52.50 191 ILE A C 1
ATOM 1484 O O . ILE A 1 191 ? 16.704 -3.633 -39.590 1.00 52.50 191 ILE A O 1
ATOM 1488 N N . VAL A 1 192 ? 14.988 -3.651 -38.142 1.00 51.25 192 VAL A N 1
ATOM 1489 C CA . VAL A 1 192 ? 15.226 -5.014 -37.665 1.00 51.25 192 VAL A CA 1
ATOM 1490 C C . VAL A 1 192 ? 14.363 -5.948 -38.506 1.00 51.25 192 VAL A C 1
ATOM 1492 O O . VAL A 1 192 ? 13.187 -6.156 -38.224 1.00 51.25 192 VAL A O 1
ATOM 1495 N N . THR A 1 193 ? 14.935 -6.489 -39.577 1.00 52.62 193 THR A N 1
ATOM 1496 C CA . THR A 1 193 ? 14.337 -7.605 -40.318 1.00 52.62 193 THR A CA 1
ATOM 1497 C C . THR A 1 193 ? 14.584 -8.892 -39.541 1.00 52.62 193 THR A C 1
ATOM 1499 O O . THR A 1 193 ? 15.725 -9.335 -39.432 1.00 52.62 193 THR A O 1
ATOM 1502 N N . ILE A 1 194 ? 13.524 -9.477 -38.987 1.00 53.34 194 ILE A N 1
ATOM 1503 C CA . ILE A 1 194 ? 13.556 -10.835 -38.439 1.00 53.34 194 ILE A CA 1
ATOM 1504 C C . ILE A 1 194 ? 13.163 -11.766 -39.584 1.00 53.34 194 ILE A C 1
ATOM 1506 O O . ILE A 1 194 ? 12.025 -11.727 -40.047 1.00 53.34 194 ILE A O 1
AT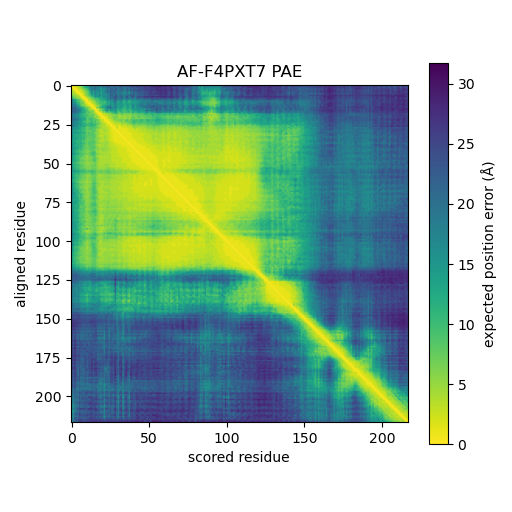OM 1510 N N . ASP A 1 195 ? 14.115 -12.559 -40.069 1.00 59.69 195 ASP A N 1
ATOM 1511 C CA . ASP A 1 195 ? 13.852 -13.580 -41.081 1.00 59.69 195 ASP A CA 1
ATOM 1512 C C . ASP A 1 195 ? 13.105 -14.751 -40.421 1.00 59.69 195 ASP A C 1
ATOM 1514 O O . ASP A 1 195 ? 13.540 -15.298 -39.405 1.00 59.69 195 ASP A O 1
ATOM 1518 N N . SER A 1 196 ? 11.956 -15.138 -40.976 1.00 57.34 196 SER A N 1
ATOM 1519 C CA . SER A 1 196 ? 11.151 -16.258 -40.476 1.00 57.34 196 SER A CA 1
ATOM 1520 C C . SER A 1 196 ? 11.898 -17.596 -40.512 1.00 57.34 196 SER A C 1
ATOM 1522 O O . SER A 1 196 ? 11.515 -18.527 -39.804 1.00 57.34 196 SER A O 1
ATOM 1524 N N . ASN A 1 197 ? 12.971 -17.697 -41.301 1.00 58.44 197 ASN A N 1
ATOM 1525 C CA . ASN A 1 197 ? 13.774 -18.914 -41.409 1.00 58.44 197 ASN A CA 1
ATOM 1526 C C . ASN A 1 197 ? 14.661 -19.174 -40.177 1.00 58.44 197 ASN A C 1
ATOM 1528 O O . ASN A 1 197 ? 15.005 -20.326 -39.914 1.00 58.44 197 ASN A O 1
ATOM 1532 N N . ASP A 1 198 ? 14.965 -18.152 -39.369 1.00 55.09 198 ASP A N 1
ATOM 1533 C CA . ASP A 1 198 ? 15.811 -18.300 -38.170 1.00 55.09 198 ASP A CA 1
ATOM 1534 C C . ASP A 1 198 ? 15.098 -19.065 -37.034 1.00 55.09 198 ASP A C 1
ATOM 1536 O O . ASP A 1 198 ? 15.726 -19.703 -36.187 1.00 55.09 198 ASP A O 1
ATOM 1540 N N . TRP A 1 199 ? 13.760 -19.087 -37.046 1.00 53.75 199 TRP A N 1
ATOM 1541 C CA . TRP A 1 199 ? 12.961 -19.840 -36.072 1.00 53.75 199 TRP A CA 1
ATOM 1542 C C . TRP A 1 199 ? 12.994 -21.356 -36.296 1.00 53.75 199 TRP A C 1
ATOM 1544 O O . TRP A 1 199 ? 12.846 -22.124 -35.339 1.00 53.75 199 TRP A O 1
ATOM 1554 N N . GLN A 1 200 ? 13.209 -21.817 -37.533 1.00 52.81 200 GLN A N 1
ATOM 1555 C CA . GLN A 1 200 ? 13.234 -23.255 -37.810 1.00 52.81 200 GLN A CA 1
ATOM 1556 C C . GLN A 1 200 ? 14.525 -23.927 -37.334 1.00 52.81 200 GLN A C 1
ATOM 1558 O O . GLN A 1 200 ? 14.475 -25.088 -36.933 1.00 52.81 200 GLN A O 1
ATOM 1563 N N . HIS A 1 201 ? 15.651 -23.210 -37.272 1.00 53.16 201 HIS A N 1
ATOM 1564 C CA . HIS A 1 201 ? 16.896 -23.796 -36.773 1.00 53.16 201 HIS A CA 1
ATOM 1565 C C . HIS A 1 201 ? 16.953 -23.914 -35.245 1.00 53.16 201 HIS A C 1
ATOM 1567 O O . HIS A 1 201 ? 17.474 -24.905 -34.745 1.00 53.16 201 HIS A O 1
ATOM 1573 N N . HIS A 1 202 ? 16.331 -23.005 -34.488 1.00 52.12 202 HIS A N 1
ATOM 1574 C CA . HIS A 1 202 ? 16.334 -23.108 -33.022 1.00 52.12 202 HIS A CA 1
ATOM 1575 C C . HIS A 1 202 ? 15.356 -24.143 -32.443 1.00 52.12 202 HIS A C 1
ATOM 1577 O O . HIS A 1 202 ? 15.502 -24.538 -31.286 1.00 52.12 202 HIS A O 1
ATOM 1583 N N . SER A 1 203 ? 14.386 -24.606 -33.234 1.00 54.25 203 SER A N 1
ATOM 1584 C CA . SER A 1 203 ? 13.397 -25.600 -32.793 1.00 54.25 203 SER A CA 1
ATOM 1585 C C . SER A 1 203 ? 13.937 -27.037 -32.827 1.00 54.25 203 SER A C 1
ATOM 1587 O O . SER A 1 203 ? 13.469 -27.877 -32.065 1.00 54.25 203 SER A O 1
ATOM 1589 N N . ALA A 1 204 ? 14.924 -27.323 -33.684 1.00 54.56 204 ALA A N 1
ATOM 1590 C CA . ALA A 1 204 ? 15.474 -28.670 -33.852 1.00 54.56 204 ALA A CA 1
ATOM 1591 C C . ALA A 1 204 ? 16.443 -29.067 -32.721 1.00 54.56 204 ALA A C 1
ATOM 1593 O O . ALA A 1 204 ? 16.434 -30.212 -32.276 1.00 54.56 204 ALA A O 1
ATOM 1594 N N . ASP A 1 205 ? 17.208 -28.116 -32.178 1.00 53.72 205 ASP A N 1
ATOM 1595 C CA . ASP A 1 205 ? 18.204 -28.403 -31.132 1.00 53.72 205 ASP A CA 1
ATOM 1596 C C . ASP A 1 205 ? 17.581 -28.641 -29.740 1.00 53.72 205 ASP A C 1
ATOM 1598 O O . ASP A 1 205 ? 18.252 -29.111 -28.818 1.00 53.72 205 ASP A O 1
ATOM 1602 N N . GLN A 1 206 ? 16.294 -28.320 -29.552 1.00 52.12 206 GLN A N 1
ATOM 1603 C CA . GLN A 1 206 ? 15.607 -28.510 -28.269 1.00 52.12 206 GLN A CA 1
ATOM 1604 C C . GLN A 1 206 ? 14.991 -29.903 -28.089 1.00 52.12 206 GLN A C 1
ATOM 1606 O O . GLN A 1 206 ? 14.722 -30.289 -26.950 1.00 52.12 206 GLN A O 1
ATOM 1611 N N . GLU A 1 207 ? 14.800 -30.671 -29.164 1.00 51.91 207 GLU A N 1
ATOM 1612 C CA . GLU A 1 207 ? 14.176 -32.000 -29.092 1.00 51.91 207 GLU A CA 1
ATOM 1613 C C . GLU A 1 207 ? 15.194 -33.129 -28.830 1.00 51.91 207 GLU A C 1
ATOM 1615 O O . GLU A 1 207 ? 14.825 -34.199 -28.351 1.00 51.91 207 GLU A O 1
ATOM 1620 N N . GLU A 1 208 ? 16.495 -32.894 -29.042 1.00 51.88 208 GLU A N 1
ATOM 1621 C CA . GLU A 1 208 ? 17.527 -33.917 -28.799 1.00 51.88 208 GLU A CA 1
ATOM 1622 C C . GLU A 1 208 ? 17.934 -34.034 -27.315 1.00 51.88 208 GLU A C 1
ATOM 1624 O O . GLU A 1 208 ? 18.456 -35.062 -26.887 1.00 51.88 208 GLU A O 1
ATOM 1629 N N . ASN A 1 209 ? 17.636 -33.030 -26.480 1.00 50.31 209 ASN A N 1
ATOM 1630 C CA . ASN A 1 209 ? 18.146 -32.968 -25.102 1.00 50.31 209 ASN A CA 1
ATOM 1631 C C . ASN A 1 209 ? 17.159 -33.454 -24.018 1.00 50.31 209 ASN A C 1
ATOM 1633 O O . ASN A 1 209 ? 17.479 -33.439 -22.831 1.00 50.31 209 ASN A O 1
ATOM 1637 N N . THR A 1 210 ? 15.950 -33.884 -24.392 1.00 55.50 210 THR A N 1
ATOM 1638 C CA . THR A 1 210 ? 14.955 -34.438 -23.451 1.00 55.50 210 THR A CA 1
ATOM 1639 C C . THR A 1 210 ? 15.049 -35.955 -23.287 1.00 55.50 210 THR A C 1
ATOM 1641 O O . THR A 1 210 ? 14.572 -36.476 -22.283 1.00 55.50 210 THR A O 1
ATOM 1644 N N . ASN A 1 211 ? 15.721 -36.670 -24.195 1.00 55.25 211 ASN A N 1
ATOM 1645 C CA . ASN A 1 211 ? 15.803 -38.136 -24.149 1.00 55.25 211 ASN A CA 1
ATOM 1646 C C . ASN A 1 211 ? 16.884 -38.696 -23.206 1.00 55.25 211 ASN A C 1
ATOM 1648 O O . ASN A 1 211 ? 16.866 -39.891 -22.915 1.00 55.25 211 ASN A O 1
ATOM 1652 N N . ASP A 1 212 ? 17.805 -37.871 -22.699 1.00 55.22 212 ASP A N 1
ATOM 1653 C CA . ASP A 1 212 ? 18.893 -38.346 -21.824 1.00 55.22 212 ASP A CA 1
ATOM 1654 C C . ASP A 1 212 ? 18.565 -38.260 -20.323 1.00 55.22 212 ASP A C 1
ATOM 1656 O O . ASP A 1 212 ? 19.293 -38.792 -19.484 1.00 55.22 212 ASP A O 1
ATOM 1660 N N . MET A 1 213 ? 17.437 -37.640 -19.958 1.00 55.19 213 MET A N 1
ATOM 1661 C CA . MET A 1 213 ? 17.054 -37.467 -18.553 1.00 55.19 213 MET A CA 1
ATOM 1662 C C . MET A 1 213 ? 16.250 -38.654 -17.984 1.00 55.19 213 MET A C 1
ATOM 1664 O O . MET A 1 213 ? 16.218 -38.834 -16.769 1.00 55.19 213 MET A O 1
ATOM 1668 N N . ASP A 1 214 ? 15.703 -39.527 -18.841 1.00 55.62 214 ASP A N 1
ATOM 1669 C CA . ASP A 1 214 ? 14.936 -40.723 -18.443 1.00 55.62 214 ASP A CA 1
ATOM 1670 C C . ASP A 1 214 ? 15.797 -41.986 -18.218 1.00 55.62 214 ASP A C 1
ATOM 1672 O O . ASP A 1 214 ? 15.279 -43.040 -17.852 1.00 55.62 214 ASP A O 1
ATOM 1676 N N . ARG A 1 215 ? 17.127 -41.913 -18.390 1.00 54.66 215 ARG A N 1
ATOM 1677 C CA . ARG A 1 215 ? 18.053 -43.046 -18.152 1.00 54.66 215 ARG A CA 1
ATOM 1678 C C . ARG A 1 215 ? 18.749 -43.047 -16.787 1.00 54.66 215 ARG A C 1
ATOM 1680 O O . ARG A 1 215 ? 19.591 -43.911 -16.547 1.00 54.66 21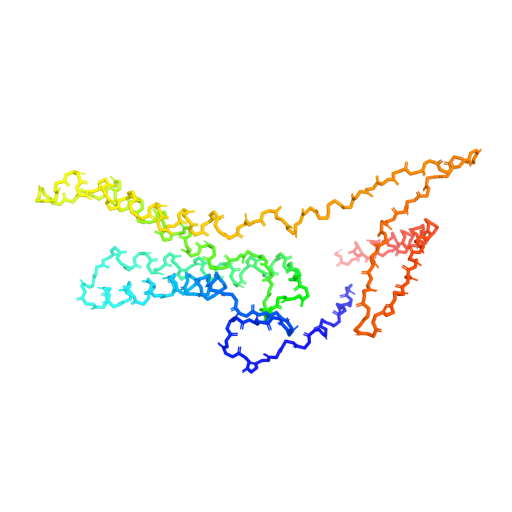5 ARG A O 1
ATOM 1687 N N . ALA A 1 216 ? 18.417 -42.112 -15.898 1.00 54.34 216 ALA A N 1
ATOM 1688 C CA . ALA A 1 216 ? 19.096 -41.939 -14.610 1.00 54.34 216 ALA A CA 1
ATOM 1689 C C . ALA A 1 216 ? 18.226 -42.241 -13.369 1.00 54.34 216 ALA A C 1
ATOM 1691 O O . ALA A 1 216 ? 18.532 -41.739 -12.285 1.00 54.34 216 ALA A O 1
ATOM 1692 N N . ILE A 1 217 ? 17.175 -43.062 -13.504 1.00 53.72 217 ILE A N 1
ATOM 1693 C CA . ILE A 1 217 ? 16.376 -43.584 -12.377 1.00 53.72 217 ILE A CA 1
ATOM 1694 C C . ILE A 1 217 ? 16.448 -45.109 -12.346 1.00 53.72 217 ILE A C 1
ATOM 1696 O O . ILE A 1 217 ? 16.208 -45.729 -13.406 1.00 53.72 217 ILE A O 1
#

Secondary structure (DSSP, 8-state):
---PPP--S---TT---S-PPPTT----HHHHHHHHHHTHHHHHHHHHHHHHHHH--HHHHHHHHHHHHHHIIIIIIIHHHH-PPPPTT----S-SSS-HHHHHHHHHHHHHHHHHHHS---TTS-HHHHHHHHHHHHHHHHHHHHHS--TTSS------------SS-----------EE-TTS-EE-------TTHHHHHHHTTTSSSTTGGG--

Organism: Cavenderia fasciculata (NCBI:txid261658)

Sequence (217 aa):
MTEGVPYQGACRRDSDLIICIPQGQSVTFTVVLMAIYSYIPILLFVVLVIWYLWRRSIIAATVLASLIIALIFNEGIIKNIVKQKRPIESCACSYGMPSGHSLCSTLLLFWICYEFIYVPMDKTLTKQKRILYIALATVIFGVGHTYTVPAAIITDTIDIEMEQSGDDGSLAFRVGEALSVHEDGSKSQSIVTIDSNDWQHHSADQEENTNDMDRAI